Protein AF-A0A7V1DTX1-F1 (afdb_monomer_lite)

Radius of gyration: 26.92 Å; chains: 1; bounding box: 60×73×80 Å

Foldseek 3Di:
DPPVPPVVVVVPPPPPPPPPPDAEEAEPPPNPPAPQVCQVPGDAAHEYEYEFDEHAAQHERPHQYEYEYPVFAVRAEQEHVDLCEESYEYEAANYEYGGHEFERVAHPPYESHEYAARHANYEYERYEQEHHLEHYEYAYEQYEAANYEQEQRAAEPYEYAQYYNYHHYNYHAYNYPYHYYYPPPHLQQLLLVLCVVVVDPPSVVLSVLVVCLLVVWFDPVVSNVSRVCRVVLSVLCVVPNVLSVLVVVLSVVCSLCSCVLVVHPSRDKDFLAPVNLCSLLVSLVVSLVSLVVCCVVCPVVNSVVVNVVSVVVNVLSVVRHGHIPNRSSCPDPGTDPDDPPPPPPPPPPVPDD

Sequence (353 aa):
MKVKAVLILFCLGTCLAISASAQQVIYVPDDYLTIQEAVNLAGSGDTIMVREGIYFENVKVNKNLVIKSEKGAESTIVEAADADDYVFEIKVGYVEINGFTIKGALGDKKSGIYLRSAANDCQIINNICLDNYCGIGLASNYNQIEGNICQSNSKSGIVLASSFGNKIVNNICLGSEYGIGISEKQGTCAIEQVIHQSKIANSQETLSLIRKFRDGNLKREYVELYYEYSPDLKRILIKEPDLAIEVFKLMTKYLPAIRYLLNRENGTEIEMTQNEIEEIISFTEKLKGKINEEKLTIGVKRSQEISSLLKEFKEEISLSEGKKFSQMFRSSPYFALTKTKSWRIQNNQARHN

Structure (mmCIF, N/CA/C/O backbone):
data_AF-A0A7V1DTX1-F1
#
_entry.id   AF-A0A7V1DTX1-F1
#
loop_
_atom_site.group_PDB
_atom_site.id
_atom_site.type_symbol
_atom_site.label_atom_id
_atom_site.label_alt_id
_atom_site.label_comp_id
_atom_site.label_asym_id
_atom_site.label_entity_id
_atom_site.label_seq_id
_atom_site.pdbx_PDB_ins_code
_atom_site.Cartn_x
_atom_site.Cartn_y
_atom_site.Cartn_z
_atom_site.occupancy
_atom_site.B_iso_or_equiv
_atom_site.auth_seq_id
_atom_site.auth_comp_id
_atom_site.auth_asym_id
_atom_site.auth_atom_id
_atom_site.pdbx_PDB_model_num
ATOM 1 N N . MET A 1 1 ? 15.221 52.003 -45.542 1.00 45.09 1 MET A N 1
ATOM 2 C CA . MET A 1 1 ? 15.819 50.654 -45.724 1.00 45.09 1 MET A CA 1
ATOM 3 C C . MET A 1 1 ? 16.486 50.086 -44.452 1.00 45.09 1 MET A C 1
ATOM 5 O O . MET A 1 1 ? 17.398 49.281 -44.558 1.00 45.09 1 MET A O 1
ATOM 9 N N . LYS A 1 2 ? 16.014 50.418 -43.237 1.00 46.59 2 LYS A N 1
ATOM 10 C CA . LYS A 1 2 ? 16.557 49.880 -41.967 1.00 46.59 2 LYS A CA 1
ATOM 11 C C . LYS A 1 2 ? 15.460 49.353 -41.027 1.00 46.59 2 LYS A C 1
ATOM 13 O O . LYS A 1 2 ? 15.451 49.663 -39.849 1.00 46.59 2 LYS A O 1
ATOM 18 N N . VAL A 1 3 ? 14.510 48.584 -41.567 1.00 43.31 3 VAL A N 1
ATOM 19 C CA . VAL A 1 3 ? 13.481 47.878 -40.762 1.00 43.31 3 VAL A CA 1
ATOM 20 C C . VAL A 1 3 ? 13.285 46.415 -41.210 1.00 43.31 3 VAL A C 1
ATOM 22 O O . VAL A 1 3 ? 12.621 45.640 -40.540 1.00 43.31 3 VAL A O 1
ATOM 25 N N . LYS A 1 4 ? 13.936 45.963 -42.295 1.00 41.75 4 LYS A N 1
ATOM 26 C CA . LYS A 1 4 ? 13.786 44.583 -42.805 1.00 41.75 4 LYS A CA 1
ATOM 27 C C . LYS A 1 4 ? 14.800 43.563 -42.254 1.00 41.75 4 LYS A C 1
ATOM 29 O O . LYS A 1 4 ? 14.683 42.390 -42.574 1.00 41.75 4 LYS A O 1
ATOM 34 N N . ALA A 1 5 ? 15.753 43.977 -41.413 1.00 44.50 5 ALA A N 1
ATOM 35 C CA . ALA A 1 5 ? 16.800 43.091 -40.879 1.00 44.50 5 ALA A CA 1
ATOM 36 C C . ALA A 1 5 ? 16.590 42.649 -39.414 1.00 44.50 5 ALA A C 1
ATOM 38 O O . ALA A 1 5 ? 17.295 41.766 -38.946 1.00 44.50 5 ALA A O 1
ATOM 39 N N . VAL A 1 6 ? 15.613 43.215 -38.692 1.00 44.59 6 VAL A N 1
ATOM 40 C CA . VAL A 1 6 ? 15.365 42.875 -37.270 1.00 44.59 6 VAL A CA 1
ATOM 41 C C . VAL A 1 6 ? 14.253 41.826 -37.100 1.00 44.59 6 VAL A C 1
ATOM 43 O O . VAL A 1 6 ? 14.172 41.168 -36.072 1.00 44.59 6 VAL A O 1
ATOM 46 N N . LEU A 1 7 ? 13.456 41.567 -38.142 1.00 38.28 7 LEU A N 1
ATOM 47 C CA . LEU A 1 7 ? 12.392 40.552 -38.121 1.00 38.28 7 LEU A CA 1
ATOM 48 C C . LEU A 1 7 ? 12.856 39.135 -38.501 1.00 38.28 7 LEU A C 1
ATOM 50 O O . LEU A 1 7 ? 12.132 38.178 -38.257 1.00 38.28 7 LEU A O 1
ATOM 54 N N . ILE A 1 8 ? 14.074 38.974 -39.028 1.00 41.09 8 ILE A N 1
ATOM 55 C CA . ILE A 1 8 ? 14.644 37.651 -39.353 1.00 41.09 8 ILE A CA 1
ATOM 56 C C . ILE A 1 8 ? 15.399 37.049 -38.154 1.00 41.09 8 ILE A C 1
ATOM 58 O O . ILE A 1 8 ? 15.576 35.836 -38.083 1.00 41.09 8 ILE A O 1
ATOM 62 N N . LEU A 1 9 ? 15.741 37.856 -37.140 1.00 38.59 9 LEU A N 1
ATOM 63 C CA . LEU A 1 9 ? 16.352 37.361 -35.900 1.00 38.59 9 LEU A CA 1
ATOM 64 C C . LEU A 1 9 ? 15.337 36.910 -34.832 1.00 38.59 9 LEU A C 1
ATOM 66 O O . LEU A 1 9 ? 15.741 36.336 -33.828 1.00 38.59 9 LEU A O 1
ATOM 70 N N . PHE A 1 10 ? 14.031 37.111 -35.051 1.00 38.47 10 PHE A N 1
ATOM 71 C CA . PHE A 1 10 ? 12.975 36.644 -34.137 1.00 38.47 10 PHE A CA 1
ATOM 72 C C . PHE A 1 10 ? 12.352 35.295 -34.549 1.00 38.47 10 PHE A C 1
ATOM 74 O O . PHE A 1 10 ? 11.488 34.778 -33.851 1.00 38.47 10 PHE A O 1
ATOM 81 N N . CYS A 1 11 ? 12.802 34.699 -35.661 1.00 39.72 11 CYS A N 1
ATOM 82 C CA . CYS A 1 11 ? 12.322 33.399 -36.158 1.00 39.72 11 CYS A CA 1
ATOM 83 C C . CYS A 1 11 ? 13.345 32.254 -36.022 1.00 39.72 11 CYS A C 1
ATOM 85 O O . CYS A 1 11 ? 13.051 31.131 -36.416 1.00 39.72 11 CYS A O 1
ATOM 87 N N . LEU A 1 12 ? 14.524 32.505 -35.441 1.00 39.75 12 LEU A N 1
ATOM 88 C CA . LEU A 1 12 ? 15.564 31.486 -35.203 1.00 39.75 12 LEU A CA 1
ATOM 89 C C . LEU A 1 12 ? 15.752 31.139 -33.712 1.00 39.75 12 LEU A C 1
ATOM 91 O O . LEU A 1 12 ? 16.664 30.398 -33.366 1.00 39.75 12 LEU A O 1
ATOM 95 N N . GLY A 1 13 ? 14.887 31.655 -32.829 1.00 45.44 13 GLY A N 1
ATOM 96 C CA . GLY A 1 13 ? 15.032 31.546 -31.370 1.00 45.44 13 GLY A CA 1
ATOM 97 C C . GLY A 1 13 ? 14.005 30.681 -30.630 1.00 45.44 13 GLY A C 1
ATOM 98 O O . GLY A 1 13 ? 14.060 30.634 -29.407 1.00 45.44 13 GLY A O 1
ATOM 99 N N . THR A 1 14 ? 13.064 30.011 -31.307 1.00 46.03 14 THR A N 1
ATOM 100 C CA . THR A 1 14 ? 11.996 29.238 -30.625 1.00 46.03 14 THR A CA 1
ATOM 101 C C . THR A 1 14 ? 11.695 27.866 -31.225 1.00 46.03 14 THR A C 1
ATOM 103 O O . THR A 1 14 ? 10.668 27.275 -30.912 1.00 46.03 14 THR A O 1
ATOM 106 N N . CYS A 1 15 ? 12.605 27.287 -32.009 1.00 39.19 15 CYS A N 1
ATOM 107 C CA . CYS A 1 15 ? 12.518 25.867 -32.367 1.00 39.19 15 CYS A CA 1
ATOM 108 C C . CYS A 1 15 ? 13.446 25.012 -31.491 1.00 39.19 15 CYS A C 1
ATOM 110 O O . CYS A 1 15 ? 14.166 24.147 -31.973 1.00 39.19 15 CYS A O 1
ATOM 112 N N . LEU A 1 16 ? 13.404 25.226 -30.172 1.00 39.66 16 LEU A N 1
ATOM 113 C CA . LEU A 1 16 ? 13.490 24.083 -29.270 1.00 39.66 16 LEU A CA 1
ATOM 114 C C . LEU A 1 16 ? 12.104 23.456 -29.313 1.00 39.66 16 LEU A C 1
ATOM 116 O O . LEU A 1 16 ? 11.240 23.754 -28.490 1.00 39.66 16 LEU A O 1
ATOM 120 N N . ALA A 1 17 ? 11.881 22.620 -30.327 1.00 38.81 17 ALA A N 1
ATOM 121 C CA . ALA A 1 17 ? 10.932 21.546 -30.157 1.00 38.81 17 ALA A CA 1
ATOM 122 C C . ALA A 1 17 ? 11.427 20.789 -28.922 1.00 38.81 17 ALA A C 1
ATOM 124 O O . ALA A 1 17 ? 12.382 20.017 -28.983 1.00 38.81 17 ALA A O 1
ATOM 125 N N . ILE A 1 18 ? 10.812 21.061 -27.771 1.00 40.62 18 ILE A N 1
ATOM 126 C CA . ILE A 1 18 ? 10.650 20.023 -26.773 1.00 40.62 18 ILE A CA 1
ATOM 127 C C . ILE A 1 18 ? 9.802 19.007 -27.519 1.00 40.62 18 ILE A C 1
ATOM 129 O O . ILE A 1 18 ? 8.577 19.108 -27.564 1.00 40.62 18 ILE A O 1
ATOM 133 N N . SER A 1 19 ? 10.471 18.106 -28.231 1.00 43.91 19 SER A N 1
ATOM 134 C CA . SER A 1 19 ? 9.867 16.873 -28.672 1.00 43.91 19 SER A CA 1
ATOM 135 C C . SER A 1 19 ? 9.385 16.247 -27.376 1.00 43.91 19 SER A C 1
ATOM 137 O O . SER A 1 19 ? 10.184 15.719 -26.605 1.00 43.91 19 SER A O 1
ATOM 139 N N . ALA A 1 20 ? 8.093 16.384 -27.074 1.00 47.19 20 ALA A N 1
ATOM 140 C CA . ALA A 1 20 ? 7.440 15.393 -26.252 1.00 47.19 20 ALA A CA 1
ATOM 141 C C . ALA A 1 20 ? 7.767 14.083 -26.966 1.00 47.19 20 ALA A C 1
ATOM 143 O O . ALA A 1 20 ? 7.320 13.880 -28.097 1.00 47.19 20 ALA A O 1
ATOM 144 N N . SER A 1 21 ? 8.696 13.306 -26.401 1.00 56.12 21 SER A N 1
ATOM 145 C CA . SER A 1 21 ? 9.048 12.006 -26.953 1.00 56.12 21 SER A CA 1
ATOM 146 C C . SER A 1 21 ? 7.731 11.269 -27.104 1.00 56.12 21 SER A C 1
ATOM 148 O O . SER A 1 21 ? 7.003 11.120 -26.120 1.00 56.12 21 SER A O 1
ATOM 150 N N . ALA A 1 22 ? 7.364 10.928 -28.338 1.00 65.25 22 ALA A N 1
ATOM 151 C CA . ALA A 1 22 ? 6.181 10.121 -28.558 1.00 65.25 22 ALA A CA 1
ATOM 152 C C . ALA A 1 22 ? 6.383 8.840 -27.751 1.00 65.25 22 ALA A C 1
ATOM 154 O O . ALA A 1 22 ? 7.433 8.214 -27.876 1.00 65.25 22 ALA A O 1
ATOM 155 N N . GLN A 1 23 ? 5.416 8.515 -26.898 1.00 78.31 23 GLN A N 1
ATOM 156 C CA . GLN A 1 23 ? 5.449 7.318 -26.071 1.00 78.31 23 GLN A CA 1
ATOM 157 C C . GLN A 1 23 ? 5.656 6.108 -26.985 1.00 78.31 23 GLN A C 1
ATOM 159 O O . GLN A 1 23 ? 4.810 5.824 -27.838 1.00 78.31 23 GLN A O 1
ATOM 164 N N . GLN A 1 24 ? 6.804 5.451 -26.864 1.00 91.62 24 GLN A N 1
ATOM 165 C CA . GLN A 1 24 ? 7.148 4.317 -27.709 1.00 91.62 24 GLN A CA 1
ATOM 166 C C . GLN A 1 24 ? 6.618 3.026 -27.094 1.00 91.62 24 GLN A C 1
ATOM 168 O O . GLN A 1 24 ? 6.460 2.909 -25.877 1.00 91.62 24 GLN A O 1
ATOM 173 N N . VAL A 1 25 ? 6.329 2.056 -27.959 1.00 96.69 25 VAL A N 1
ATOM 174 C CA . VAL A 1 25 ? 6.066 0.678 -27.549 1.00 96.69 25 VAL A CA 1
ATOM 175 C C . VAL A 1 25 ? 7.290 -0.138 -27.926 1.00 96.69 25 VAL A C 1
ATOM 177 O O . VAL A 1 25 ? 7.630 -0.208 -29.103 1.00 96.69 25 VAL A O 1
ATOM 180 N N . ILE A 1 26 ? 7.936 -0.719 -26.922 1.00 97.50 26 ILE A N 1
ATOM 181 C CA . ILE A 1 26 ? 9.087 -1.608 -27.054 1.00 97.50 26 ILE A CA 1
ATOM 182 C C . ILE A 1 26 ? 8.590 -3.032 -26.838 1.00 97.50 26 ILE A C 1
ATOM 184 O O . ILE A 1 26 ? 7.968 -3.313 -25.812 1.00 97.50 26 ILE A O 1
ATOM 188 N N . TYR A 1 27 ? 8.857 -3.923 -27.781 1.00 98.06 27 TYR A N 1
ATOM 189 C CA . TYR A 1 27 ? 8.444 -5.317 -27.721 1.00 98.06 27 TYR A CA 1
ATOM 190 C C . TYR A 1 27 ? 9.576 -6.198 -27.203 1.00 98.06 27 TYR A C 1
ATOM 192 O O . TYR A 1 27 ? 10.697 -6.164 -27.702 1.00 98.06 27 TYR A O 1
ATOM 200 N N . VAL A 1 28 ? 9.270 -7.033 -26.216 1.00 97.75 28 VAL A N 1
ATOM 201 C CA . VAL A 1 28 ? 10.177 -8.066 -25.708 1.00 97.75 28 VAL A CA 1
ATOM 202 C C . VAL A 1 28 ? 9.591 -9.432 -26.091 1.00 97.75 28 VAL A C 1
ATOM 204 O O . VAL A 1 28 ? 8.436 -9.690 -25.749 1.00 97.75 28 VAL A O 1
ATOM 207 N N . PRO A 1 29 ? 10.332 -10.316 -26.791 1.00 97.44 29 PRO A N 1
ATOM 208 C CA . PRO A 1 29 ? 11.768 -10.239 -27.054 1.00 97.44 29 PRO A CA 1
ATOM 209 C C . PRO A 1 29 ? 12.177 -9.594 -28.402 1.00 97.44 29 PRO A C 1
ATOM 211 O O . PRO A 1 29 ? 13.343 -9.687 -28.776 1.00 97.44 29 PRO A O 1
ATOM 214 N N . ASP A 1 30 ? 11.240 -9.009 -29.163 1.00 97.00 30 ASP A N 1
ATOM 215 C CA . ASP A 1 30 ? 11.478 -8.597 -30.563 1.00 97.00 30 ASP A CA 1
ATOM 216 C C . ASP A 1 30 ? 12.546 -7.495 -30.705 1.00 97.00 30 ASP A C 1
ATOM 218 O O . ASP A 1 30 ? 13.455 -7.616 -31.527 1.00 97.00 30 ASP A O 1
ATOM 222 N N . ASP A 1 31 ? 12.437 -6.428 -29.908 1.00 95.75 31 ASP A N 1
ATOM 223 C CA . ASP A 1 31 ? 13.368 -5.295 -29.919 1.00 95.75 31 ASP A CA 1
ATOM 224 C C . ASP A 1 31 ? 14.559 -5.540 -28.983 1.00 95.75 31 ASP A C 1
ATOM 226 O O . ASP A 1 31 ? 15.691 -5.162 -29.290 1.00 95.75 31 ASP A O 1
ATOM 230 N N . TYR A 1 32 ? 14.305 -6.195 -27.845 1.00 95.38 32 TYR A N 1
ATOM 231 C CA . TYR A 1 32 ? 15.312 -6.575 -26.853 1.00 95.38 32 TYR A CA 1
ATOM 232 C C . TYR A 1 32 ? 14.996 -7.940 -26.278 1.00 95.38 32 TYR A C 1
ATOM 234 O O . TYR A 1 32 ? 13.843 -8.220 -25.973 1.00 95.38 32 TYR A O 1
ATOM 242 N N . LEU A 1 33 ? 16.026 -8.754 -26.053 1.00 95.31 33 LEU A N 1
ATOM 243 C CA . LEU A 1 33 ? 15.859 -10.131 -25.589 1.00 95.31 33 LEU A CA 1
ATOM 244 C C . LEU A 1 33 ? 15.319 -10.211 -24.159 1.00 95.31 33 LEU A C 1
ATOM 246 O O . LEU A 1 33 ? 14.657 -11.188 -23.811 1.00 95.31 33 LEU A O 1
ATOM 250 N N . THR A 1 34 ? 15.609 -9.198 -23.341 1.00 98.31 34 THR A N 1
ATOM 251 C CA . THR A 1 34 ? 15.267 -9.164 -21.918 1.00 98.31 34 THR A CA 1
ATOM 252 C C . THR A 1 34 ? 14.419 -7.947 -21.560 1.00 98.31 34 THR A C 1
ATOM 254 O O . THR A 1 34 ? 14.501 -6.882 -22.183 1.00 98.31 34 THR A O 1
ATOM 257 N N . ILE A 1 35 ? 13.617 -8.083 -20.505 1.00 98.75 35 ILE A N 1
ATOM 258 C CA . ILE A 1 35 ? 12.811 -6.990 -19.960 1.00 98.75 35 ILE A CA 1
ATOM 259 C C . ILE A 1 35 ? 13.734 -5.898 -19.405 1.00 98.75 35 ILE A C 1
ATOM 261 O O . ILE A 1 35 ? 13.473 -4.708 -19.594 1.00 98.75 35 ILE A O 1
ATOM 265 N N . GLN A 1 36 ? 14.840 -6.268 -18.752 1.00 98.75 36 GLN A N 1
ATOM 266 C CA . GLN A 1 36 ? 15.777 -5.294 -18.193 1.00 98.75 36 GLN A CA 1
ATOM 267 C C . GLN A 1 36 ? 16.467 -4.439 -19.268 1.00 98.75 36 GLN A C 1
ATOM 269 O O . GLN A 1 36 ? 16.655 -3.239 -19.050 1.00 98.75 36 GLN A O 1
ATOM 274 N N . GLU A 1 37 ? 16.834 -5.003 -20.423 1.00 98.12 37 GLU A N 1
ATOM 275 C CA . GLU A 1 37 ? 17.379 -4.224 -21.547 1.00 98.12 37 GLU A CA 1
ATOM 276 C C . GLU A 1 37 ? 16.357 -3.216 -22.076 1.00 98.12 37 GLU A C 1
ATOM 278 O O . GLU A 1 37 ? 16.691 -2.039 -22.247 1.00 98.12 37 GLU A O 1
ATOM 283 N N . ALA A 1 38 ? 15.099 -3.640 -22.230 1.00 98.25 38 ALA A N 1
ATOM 284 C CA . ALA A 1 38 ? 14.011 -2.745 -22.606 1.00 98.25 38 ALA A CA 1
ATOM 285 C C . ALA A 1 38 ? 13.836 -1.605 -21.586 1.00 98.25 38 ALA A C 1
ATOM 287 O O . ALA A 1 38 ? 13.759 -0.442 -21.977 1.00 98.25 38 ALA A O 1
ATOM 288 N N . VAL A 1 39 ? 13.876 -1.886 -20.276 1.00 98.44 39 VAL A N 1
ATOM 289 C CA . VAL A 1 39 ? 13.833 -0.854 -19.216 1.00 98.44 39 VAL A CA 1
ATOM 290 C C . VAL A 1 39 ? 15.021 0.111 -19.308 1.00 98.44 39 VAL A C 1
ATOM 292 O O . VAL A 1 39 ? 14.869 1.329 -19.138 1.00 98.44 39 VAL A O 1
ATOM 295 N N . ASN A 1 40 ? 16.218 -0.406 -19.592 1.00 97.50 40 ASN A N 1
ATOM 296 C CA . ASN A 1 40 ? 17.429 0.405 -19.698 1.00 97.50 40 ASN A CA 1
ATOM 297 C C . ASN A 1 40 ? 17.349 1.412 -20.850 1.00 97.50 40 ASN A C 1
ATOM 299 O O . ASN A 1 40 ? 17.818 2.542 -20.688 1.00 97.50 40 ASN A O 1
ATOM 303 N N . LEU A 1 41 ? 16.709 1.044 -21.962 1.00 95.75 41 LEU A N 1
ATOM 304 C CA . LEU A 1 41 ? 16.632 1.872 -23.169 1.00 95.75 41 LEU A CA 1
ATOM 305 C C . LEU A 1 41 ? 15.368 2.726 -23.262 1.00 95.75 41 LEU A C 1
ATOM 307 O O . LEU A 1 41 ? 15.439 3.829 -23.798 1.00 95.75 41 LEU A O 1
ATOM 311 N N . ALA A 1 42 ? 14.260 2.282 -22.670 1.00 96.44 42 ALA A N 1
ATOM 312 C CA . ALA A 1 42 ? 13.000 3.014 -22.658 1.00 96.44 42 ALA A CA 1
ATOM 313 C C . ALA A 1 42 ? 13.147 4.445 -22.110 1.00 96.44 42 ALA A C 1
ATOM 315 O O . ALA A 1 42 ? 13.845 4.691 -21.116 1.00 96.44 42 ALA A O 1
ATOM 316 N N . GLY A 1 43 ? 12.463 5.393 -22.741 1.00 94.94 43 GLY A N 1
ATOM 317 C CA . GLY A 1 43 ? 12.227 6.730 -22.221 1.00 94.94 43 GLY A CA 1
ATOM 318 C C . GLY A 1 43 ? 11.150 6.734 -21.135 1.00 94.94 43 GLY A C 1
ATOM 319 O O . GLY A 1 43 ? 10.353 5.810 -20.999 1.00 94.94 43 GLY A O 1
ATOM 320 N N . SER A 1 44 ? 11.118 7.794 -20.326 1.00 94.44 44 SER A N 1
ATOM 321 C CA . SER A 1 44 ? 10.064 7.956 -19.319 1.00 94.44 44 SER A CA 1
ATOM 322 C C . SER A 1 44 ? 8.700 8.103 -19.998 1.00 94.44 44 SER A C 1
ATOM 324 O O . SER A 1 44 ? 8.522 8.975 -20.843 1.00 94.44 44 SER A O 1
ATOM 326 N N . GLY A 1 45 ? 7.735 7.302 -19.563 1.00 93.44 45 GLY A N 1
ATOM 327 C CA . GLY A 1 45 ? 6.395 7.192 -20.118 1.00 93.44 45 GLY A CA 1
ATOM 328 C C . GLY A 1 45 ? 6.232 6.018 -21.079 1.00 93.44 45 GLY A C 1
ATOM 329 O O . GLY A 1 45 ? 5.101 5.605 -21.283 1.00 93.44 45 GLY A O 1
ATOM 330 N N . ASP A 1 46 ? 7.299 5.447 -21.642 1.00 97.50 46 ASP A N 1
ATOM 331 C CA . ASP A 1 46 ? 7.188 4.396 -22.663 1.00 97.50 46 ASP A CA 1
ATOM 332 C C . ASP A 1 46 ? 6.490 3.122 -22.161 1.00 97.50 46 ASP A C 1
ATOM 334 O O . ASP A 1 46 ? 6.403 2.837 -20.961 1.00 97.50 46 ASP A O 1
ATOM 338 N N . THR A 1 47 ? 5.975 2.346 -23.115 1.00 98.38 47 THR A N 1
ATOM 339 C CA . THR A 1 47 ? 5.373 1.036 -22.865 1.00 98.38 47 THR A CA 1
ATOM 340 C C . THR A 1 47 ? 6.338 -0.073 -23.259 1.00 98.38 47 THR A C 1
ATOM 342 O O . THR A 1 47 ? 6.788 -0.131 -24.398 1.00 98.38 47 THR A O 1
ATOM 345 N N . ILE A 1 48 ? 6.592 -1.003 -22.348 1.00 98.75 48 ILE A N 1
ATOM 346 C CA . ILE A 1 48 ? 7.255 -2.274 -22.628 1.00 98.75 48 ILE A CA 1
ATOM 347 C C . ILE A 1 48 ? 6.164 -3.342 -22.733 1.00 98.75 48 ILE A C 1
ATOM 349 O O . ILE A 1 48 ? 5.506 -3.680 -21.746 1.00 98.75 48 ILE A O 1
ATOM 353 N N . MET A 1 49 ? 5.953 -3.839 -23.949 1.00 98.56 49 MET A N 1
ATOM 354 C CA . MET A 1 49 ? 5.032 -4.924 -24.261 1.00 98.56 49 MET A CA 1
ATOM 355 C C . MET A 1 49 ? 5.796 -6.248 -24.262 1.00 98.56 49 MET A C 1
ATOM 357 O O . MET A 1 49 ? 6.646 -6.480 -25.120 1.00 98.56 49 MET A O 1
ATOM 361 N N . VAL A 1 50 ? 5.491 -7.127 -23.314 1.00 98.69 50 VAL A N 1
ATOM 362 C CA . VAL A 1 50 ? 6.183 -8.411 -23.164 1.00 98.69 50 VAL A CA 1
ATOM 363 C C . VAL A 1 50 ? 5.318 -9.526 -23.736 1.00 98.69 50 VAL A C 1
ATOM 365 O O . VAL A 1 50 ? 4.178 -9.718 -23.310 1.00 98.69 50 VAL A O 1
ATOM 368 N N . ARG A 1 51 ? 5.843 -10.263 -24.713 1.00 98.50 51 ARG A N 1
ATOM 369 C CA . ARG A 1 51 ? 5.145 -11.397 -25.321 1.00 98.50 51 ARG A CA 1
ATOM 370 C C . ARG A 1 51 ? 5.097 -12.601 -24.379 1.00 98.50 51 ARG A C 1
ATOM 372 O O . ARG A 1 51 ? 5.602 -12.592 -23.257 1.00 98.50 51 ARG A O 1
ATOM 379 N N . GLU A 1 52 ? 4.399 -13.635 -24.821 1.00 98.31 52 GLU A N 1
ATOM 380 C CA . GLU A 1 52 ? 4.360 -14.917 -24.123 1.00 98.31 52 GLU A CA 1
ATOM 381 C C . GLU A 1 52 ? 5.758 -15.543 -24.030 1.00 98.31 52 GLU A C 1
ATOM 383 O O . GLU A 1 52 ? 6.543 -15.482 -24.976 1.00 98.31 52 GLU A O 1
ATOM 388 N N . GLY A 1 53 ? 6.075 -16.142 -22.886 1.00 98.00 53 GLY A N 1
ATOM 389 C CA . GLY A 1 53 ? 7.402 -16.689 -22.632 1.00 98.00 53 GLY A CA 1
ATOM 390 C C . GLY A 1 53 ? 7.743 -16.798 -21.152 1.00 98.00 53 GLY A C 1
ATOM 391 O O . GLY A 1 53 ? 6.980 -16.372 -20.282 1.00 98.00 53 GLY A O 1
ATOM 392 N N . ILE A 1 54 ? 8.910 -17.386 -20.885 1.00 98.31 54 ILE A N 1
ATOM 393 C CA . ILE A 1 54 ? 9.513 -17.467 -19.554 1.00 98.31 54 ILE A CA 1
ATOM 394 C C . ILE A 1 54 ? 10.779 -16.615 -19.564 1.00 98.31 54 ILE A C 1
ATOM 396 O O . ILE A 1 54 ? 11.694 -16.872 -20.346 1.00 98.31 54 ILE A O 1
ATOM 400 N N . TYR A 1 55 ? 10.823 -15.626 -18.681 1.00 98.62 55 TYR A N 1
ATOM 401 C CA . TYR A 1 55 ? 11.913 -14.669 -18.542 1.00 98.62 55 TYR A CA 1
ATOM 402 C C . TYR A 1 55 ? 12.573 -14.873 -17.181 1.00 98.62 55 TYR A C 1
ATOM 404 O O . TYR A 1 55 ? 11.932 -14.681 -16.150 1.00 98.62 55 TYR A O 1
ATOM 412 N N . PHE A 1 56 ? 13.841 -15.285 -17.174 1.00 98.50 56 PHE A N 1
ATOM 413 C CA . PHE A 1 56 ? 14.623 -15.473 -15.950 1.00 98.50 56 PHE A CA 1
ATOM 414 C C . PHE A 1 56 ? 15.389 -14.188 -15.633 1.00 98.50 56 PHE A C 1
ATOM 416 O O . PHE A 1 56 ? 16.487 -13.978 -16.148 1.00 98.50 56 PHE A O 1
ATOM 423 N N . GLU A 1 57 ? 14.795 -13.301 -14.834 1.00 98.56 57 GLU A N 1
ATOM 424 C CA . GLU A 1 57 ? 15.301 -11.944 -14.606 1.00 98.56 57 GLU A CA 1
ATOM 425 C C . GLU A 1 57 ? 14.957 -11.409 -13.205 1.00 98.56 57 GLU A C 1
ATOM 427 O O . GLU A 1 57 ? 13.982 -11.811 -12.573 1.00 98.56 57 GLU A O 1
ATOM 432 N N . ASN A 1 58 ? 15.735 -10.426 -12.743 1.00 98.75 58 ASN A N 1
ATOM 433 C CA . ASN A 1 58 ? 15.393 -9.558 -11.613 1.00 98.75 58 ASN A CA 1
ATOM 434 C C . ASN A 1 58 ? 15.374 -8.105 -12.110 1.00 98.75 58 ASN A C 1
ATOM 436 O O . ASN A 1 58 ? 16.404 -7.432 -12.178 1.00 98.75 58 ASN A O 1
ATOM 440 N N . VAL A 1 59 ? 14.193 -7.624 -12.487 1.00 98.81 59 VAL A N 1
ATOM 441 C CA . VAL A 1 59 ? 13.982 -6.367 -13.205 1.00 98.81 59 VAL A CA 1
ATOM 442 C C . VAL A 1 59 ? 13.948 -5.177 -12.243 1.00 98.81 59 VAL A C 1
ATOM 444 O O . VAL A 1 59 ? 13.145 -5.097 -11.312 1.00 98.81 59 VAL A O 1
ATOM 447 N N . LYS A 1 60 ? 14.814 -4.197 -12.490 1.00 98.81 60 LYS A N 1
ATOM 448 C CA . LYS A 1 60 ? 14.951 -2.942 -11.749 1.00 98.81 60 LYS A CA 1
ATOM 449 C C . LYS A 1 60 ? 14.308 -1.808 -12.537 1.00 98.81 60 LYS A C 1
ATOM 451 O O . LYS A 1 60 ? 14.906 -1.279 -13.471 1.00 98.81 60 LYS A O 1
ATOM 456 N N . VAL A 1 61 ? 13.119 -1.382 -12.118 1.00 98.69 61 VAL A N 1
ATOM 457 C CA . VAL A 1 61 ? 12.358 -0.323 -12.792 1.00 98.69 61 VAL A CA 1
ATOM 458 C C . VAL A 1 61 ? 12.675 1.025 -12.152 1.00 98.69 61 VAL A C 1
ATOM 460 O O . VAL A 1 61 ? 12.274 1.312 -11.024 1.00 98.69 61 VAL A O 1
ATOM 463 N N . ASN A 1 62 ? 13.438 1.853 -12.861 1.00 98.00 62 ASN A N 1
ATOM 464 C CA . ASN A 1 62 ? 13.933 3.150 -12.386 1.00 98.00 62 ASN A CA 1
ATOM 465 C C . ASN A 1 62 ? 13.421 4.348 -13.206 1.00 98.00 62 ASN A C 1
ATOM 467 O O . ASN A 1 62 ? 13.897 5.465 -13.008 1.00 98.00 62 ASN A O 1
ATOM 471 N N . LYS A 1 63 ? 12.451 4.124 -14.097 1.00 96.06 63 LYS A N 1
ATOM 472 C CA . LYS A 1 63 ? 11.774 5.140 -14.912 1.00 96.06 63 LYS A CA 1
ATOM 473 C C . LYS A 1 63 ? 10.261 4.923 -14.822 1.00 96.06 63 LYS A C 1
ATOM 475 O O . LYS A 1 63 ? 9.832 3.795 -14.595 1.00 96.06 63 LYS A O 1
ATOM 480 N N . ASN A 1 64 ? 9.475 5.986 -14.989 1.00 96.94 64 ASN A N 1
ATOM 481 C CA . ASN A 1 64 ? 8.028 5.867 -15.187 1.00 96.94 64 ASN A CA 1
ATOM 482 C C . ASN A 1 64 ? 7.817 5.094 -16.494 1.00 96.94 64 ASN A C 1
ATOM 484 O O . ASN A 1 64 ? 8.287 5.549 -17.533 1.00 96.94 64 ASN A O 1
ATOM 488 N N . LEU A 1 65 ? 7.205 3.916 -16.416 1.00 98.25 65 LEU A N 1
ATOM 489 C CA . LEU A 1 65 ? 7.024 2.989 -17.530 1.00 98.25 65 LEU A CA 1
ATOM 490 C C . LEU A 1 65 ? 5.719 2.219 -17.345 1.00 98.25 65 LEU A C 1
ATOM 492 O O . LEU A 1 65 ? 5.329 1.908 -16.217 1.00 98.25 65 LEU A O 1
ATOM 496 N N . VAL A 1 66 ? 5.102 1.838 -18.460 1.00 98.56 66 VAL A N 1
ATOM 497 C CA . VAL A 1 66 ? 4.040 0.827 -18.486 1.00 98.56 66 VAL A CA 1
ATOM 498 C C . VAL A 1 66 ? 4.662 -0.485 -18.935 1.00 98.56 66 VAL A C 1
ATOM 500 O O . VAL A 1 66 ? 5.066 -0.608 -20.084 1.00 98.56 66 VAL A O 1
ATOM 503 N N . ILE A 1 67 ? 4.749 -1.472 -18.053 1.00 98.75 67 ILE A N 1
ATOM 504 C CA . ILE A 1 67 ? 5.280 -2.798 -18.372 1.00 98.75 67 ILE A CA 1
ATOM 505 C C . ILE A 1 67 ? 4.119 -3.777 -18.287 1.00 98.75 67 ILE A C 1
ATOM 507 O O . ILE A 1 67 ? 3.539 -3.968 -17.217 1.00 98.75 67 ILE A O 1
ATOM 511 N N . LYS A 1 68 ? 3.749 -4.385 -19.414 1.00 98.44 68 LYS A N 1
ATOM 512 C CA . LYS A 1 68 ? 2.593 -5.283 -19.462 1.00 98.44 68 LYS A CA 1
ATOM 513 C C . LYS A 1 68 ? 2.815 -6.485 -20.359 1.00 98.44 68 LYS A C 1
ATOM 515 O O . LYS A 1 68 ? 3.479 -6.383 -21.389 1.00 98.44 68 LYS A O 1
ATOM 520 N N . SER A 1 69 ? 2.224 -7.608 -19.974 1.00 98.50 69 SER A N 1
ATOM 521 C CA . SER A 1 69 ? 2.112 -8.761 -20.858 1.00 98.50 69 SER A CA 1
ATOM 522 C C . SER A 1 69 ? 1.139 -8.469 -21.998 1.00 98.50 69 SER A C 1
ATOM 524 O O . SER A 1 69 ? 0.090 -7.852 -21.805 1.00 98.50 69 SER A O 1
ATOM 526 N N . GLU A 1 70 ? 1.467 -8.967 -23.184 1.00 97.75 70 GLU A N 1
ATOM 527 C CA . GLU A 1 70 ? 0.598 -8.914 -24.353 1.00 97.75 70 GLU A CA 1
ATOM 528 C C . GLU A 1 70 ? -0.596 -9.875 -24.245 1.00 97.75 70 GLU A C 1
ATOM 530 O O . GLU A 1 70 ? -1.688 -9.554 -24.715 1.00 97.75 70 GLU A O 1
ATOM 535 N N . LYS A 1 71 ? -0.406 -11.045 -23.620 1.00 96.94 71 LYS A N 1
ATOM 536 C CA . LYS A 1 71 ? -1.421 -12.114 -23.533 1.00 96.94 71 LYS A CA 1
ATOM 537 C C . LYS A 1 71 ? -1.886 -12.433 -22.109 1.00 96.94 71 LYS A C 1
ATOM 539 O O . LYS A 1 71 ? -2.746 -13.290 -21.924 1.00 96.94 71 LYS A O 1
ATOM 544 N N . GLY A 1 72 ? -1.373 -11.716 -21.114 1.00 95.31 72 GLY A N 1
ATOM 545 C CA . GLY A 1 72 ? -1.754 -11.848 -19.713 1.00 95.31 72 GLY A CA 1
ATOM 546 C C . GLY A 1 72 ? -0.945 -12.887 -18.934 1.00 95.31 72 GLY A C 1
ATOM 547 O O . GLY A 1 72 ? -0.062 -13.572 -19.458 1.00 95.31 72 GLY A O 1
ATOM 548 N N . ALA A 1 73 ? -1.274 -12.994 -17.644 1.00 95.00 73 ALA A N 1
ATOM 549 C CA . ALA A 1 73 ? -0.411 -13.632 -16.652 1.00 95.00 73 ALA A CA 1
ATOM 550 C C . ALA A 1 73 ? -0.176 -15.122 -16.907 1.00 95.00 73 ALA A C 1
ATOM 552 O O . ALA A 1 73 ? 0.905 -15.622 -16.614 1.00 95.00 73 ALA A O 1
ATOM 553 N N . GLU A 1 74 ? -1.144 -15.826 -17.491 1.00 93.56 74 GLU A N 1
ATOM 554 C CA . GLU A 1 74 ? -1.021 -17.255 -17.804 1.00 93.56 74 GLU A CA 1
ATOM 555 C C . GLU A 1 74 ? 0.020 -17.545 -18.897 1.00 93.56 74 GLU A C 1
ATOM 557 O O . GLU A 1 74 ? 0.531 -18.659 -18.971 1.00 93.56 74 GLU A O 1
ATOM 562 N N . SER A 1 75 ? 0.338 -16.557 -19.743 1.00 96.44 75 SER A N 1
ATOM 563 C CA . SER A 1 75 ? 1.225 -16.724 -20.906 1.00 96.44 75 SER A CA 1
ATOM 564 C C . SER A 1 75 ? 2.610 -16.097 -20.725 1.00 96.44 75 SER A C 1
ATOM 566 O O . SER A 1 75 ? 3.539 -16.470 -21.440 1.00 96.44 75 SER A O 1
ATOM 568 N N . THR A 1 76 ? 2.778 -15.160 -19.786 1.00 98.44 76 THR A N 1
ATOM 569 C CA . THR A 1 76 ? 4.054 -14.464 -19.560 1.00 98.44 76 THR A CA 1
ATOM 570 C C . THR A 1 76 ? 4.524 -14.649 -18.121 1.00 98.44 76 THR A C 1
ATOM 572 O O . THR A 1 76 ? 3.970 -14.065 -17.187 1.00 98.44 76 THR A O 1
ATOM 575 N N . ILE A 1 77 ? 5.568 -15.459 -17.954 1.00 98.81 77 ILE A N 1
ATOM 576 C CA . ILE A 1 77 ? 6.160 -15.804 -16.662 1.00 98.81 77 ILE A CA 1
ATOM 577 C C . ILE A 1 77 ? 7.478 -15.049 -16.508 1.00 98.81 77 ILE A C 1
ATOM 579 O O . ILE A 1 77 ? 8.359 -15.161 -17.355 1.00 98.81 77 ILE A O 1
ATOM 583 N N . VAL A 1 78 ? 7.633 -14.331 -15.400 1.00 98.88 78 VAL A N 1
ATOM 584 C CA . VAL A 1 78 ? 8.907 -13.758 -14.963 1.00 98.88 78 VAL A CA 1
ATOM 585 C C . VAL A 1 78 ? 9.337 -14.487 -13.695 1.00 98.88 78 VAL A C 1
ATOM 587 O O . VAL A 1 78 ? 8.653 -14.457 -12.669 1.00 98.88 78 VAL A O 1
ATOM 590 N N . GLU A 1 79 ? 10.449 -15.200 -13.788 1.00 98.75 79 GLU A N 1
ATOM 591 C CA . GLU A 1 79 ? 11.020 -16.006 -12.716 1.00 98.75 79 GLU A CA 1
ATOM 592 C C . GLU A 1 79 ? 12.331 -15.372 -12.250 1.00 98.75 79 GLU A C 1
ATOM 594 O O . GLU A 1 79 ? 13.135 -14.932 -13.070 1.00 98.75 79 GLU A O 1
ATOM 599 N N . ALA A 1 80 ? 12.543 -15.296 -10.936 1.00 98.50 80 ALA A N 1
ATOM 600 C CA . ALA A 1 80 ? 13.760 -14.719 -10.376 1.00 98.50 80 ALA A CA 1
ATOM 601 C C . ALA A 1 80 ? 15.007 -15.443 -10.915 1.00 98.50 80 ALA A C 1
ATOM 603 O O . ALA A 1 80 ? 15.128 -16.660 -10.770 1.00 98.50 80 ALA A O 1
ATOM 604 N N . ALA A 1 81 ? 15.953 -14.699 -11.492 1.00 98.44 81 ALA A N 1
ATOM 605 C CA . ALA A 1 81 ? 17.274 -15.243 -11.822 1.00 98.44 81 ALA A CA 1
ATOM 606 C C . ALA A 1 81 ? 18.130 -15.438 -10.557 1.00 98.44 81 ALA A C 1
ATOM 608 O O . ALA A 1 81 ? 18.891 -16.397 -10.449 1.00 98.44 81 ALA A O 1
ATOM 609 N N . ASP A 1 82 ? 17.974 -14.532 -9.594 1.00 98.50 82 ASP A N 1
ATOM 610 C CA . ASP A 1 82 ? 18.499 -14.590 -8.237 1.00 98.50 82 ASP A CA 1
ATOM 611 C C . ASP A 1 82 ? 17.330 -14.642 -7.247 1.00 98.50 82 ASP A C 1
ATOM 613 O O . ASP A 1 82 ? 16.558 -13.685 -7.109 1.00 98.50 82 ASP A O 1
ATOM 617 N N . ALA A 1 83 ? 17.207 -15.773 -6.552 1.00 98.25 83 ALA A N 1
ATOM 618 C CA . ALA A 1 83 ? 16.159 -16.001 -5.567 1.00 98.25 83 ALA A CA 1
ATOM 619 C C . ALA A 1 83 ? 16.286 -15.083 -4.338 1.00 98.25 83 ALA A C 1
ATOM 621 O O . ALA A 1 83 ? 15.288 -14.845 -3.656 1.00 98.25 83 ALA A O 1
ATOM 622 N N . ASP A 1 84 ? 17.477 -14.538 -4.066 1.00 98.25 84 ASP A N 1
ATOM 623 C CA . ASP A 1 84 ? 17.739 -13.595 -2.977 1.00 98.25 84 ASP A CA 1
ATOM 624 C C . ASP A 1 84 ? 17.523 -12.125 -3.388 1.00 98.25 84 ASP A C 1
ATOM 626 O O . ASP A 1 84 ? 17.905 -11.196 -2.665 1.00 98.25 84 ASP A O 1
ATOM 630 N N . ASP A 1 85 ? 16.832 -11.867 -4.501 1.00 98.50 85 ASP A N 1
ATOM 631 C CA . ASP A 1 85 ? 16.407 -10.535 -4.933 1.00 98.50 85 ASP A CA 1
ATOM 632 C C . ASP A 1 85 ? 14.911 -10.492 -5.317 1.00 98.50 85 ASP A C 1
ATOM 634 O O . ASP A 1 85 ? 14.220 -11.506 -5.378 1.00 98.50 85 ASP A O 1
ATOM 638 N N . TYR A 1 86 ? 14.365 -9.290 -5.504 1.00 98.44 86 TYR A N 1
ATOM 639 C CA . TYR A 1 86 ? 12.998 -9.100 -5.997 1.00 98.44 86 TYR A CA 1
ATOM 640 C C . TYR A 1 86 ? 12.915 -9.463 -7.484 1.00 98.44 86 TYR A C 1
ATOM 642 O O . TYR A 1 86 ? 13.852 -9.147 -8.223 1.00 98.44 86 TYR A O 1
ATOM 650 N N . VAL A 1 87 ? 11.800 -10.040 -7.950 1.00 98.81 87 VAL A N 1
ATOM 651 C CA . VAL A 1 87 ? 11.604 -10.254 -9.401 1.00 98.81 87 VAL A CA 1
ATOM 652 C C . VAL A 1 87 ? 11.394 -8.911 -10.095 1.00 98.81 87 VAL A C 1
ATOM 654 O O . VAL A 1 87 ? 12.091 -8.596 -11.049 1.00 98.81 87 VAL A O 1
ATOM 657 N N . PHE A 1 88 ? 10.503 -8.073 -9.560 1.00 98.88 88 PHE A N 1
ATOM 658 C CA . PHE A 1 88 ? 10.369 -6.667 -9.933 1.00 98.88 88 PHE A CA 1
ATOM 659 C C . PHE A 1 88 ? 10.691 -5.767 -8.740 1.00 98.88 88 PHE A C 1
ATOM 661 O O . PHE A 1 88 ? 10.003 -5.791 -7.719 1.00 98.88 88 PHE A O 1
ATOM 668 N N . GLU A 1 89 ? 11.707 -4.916 -8.877 1.00 98.75 89 GLU A N 1
ATOM 669 C CA . GLU A 1 89 ? 12.009 -3.840 -7.934 1.00 98.75 89 GLU A CA 1
ATOM 670 C C . GLU A 1 89 ? 11.662 -2.485 -8.558 1.00 98.75 89 GLU A C 1
ATOM 672 O O . GLU A 1 89 ? 12.397 -1.963 -9.401 1.00 98.75 89 GLU A O 1
ATOM 677 N N . ILE A 1 90 ? 10.564 -1.886 -8.100 1.00 98.75 90 ILE A N 1
ATOM 678 C CA . ILE A 1 90 ? 10.083 -0.589 -8.575 1.00 98.75 90 ILE A CA 1
ATOM 679 C C . ILE A 1 90 ? 10.671 0.513 -7.699 1.00 98.75 90 ILE A C 1
ATOM 681 O O . ILE A 1 90 ? 10.465 0.544 -6.483 1.00 98.75 90 ILE A O 1
ATOM 685 N N . LYS A 1 91 ? 11.433 1.419 -8.317 1.00 98.38 91 LYS A N 1
ATOM 686 C CA . LYS A 1 91 ? 12.216 2.455 -7.626 1.00 98.38 91 LYS A CA 1
ATOM 687 C C . LYS A 1 91 ? 11.640 3.861 -7.767 1.00 98.38 91 LYS A C 1
ATOM 689 O O . LYS A 1 91 ? 12.050 4.736 -7.011 1.00 98.38 91 LYS A O 1
ATOM 694 N N . VAL A 1 92 ? 10.719 4.080 -8.702 1.00 97.69 92 VAL A N 1
ATOM 695 C CA . VAL A 1 92 ? 10.129 5.391 -9.011 1.00 97.69 92 VAL A CA 1
ATOM 696 C C . VAL A 1 92 ? 8.622 5.281 -9.203 1.00 97.69 92 VAL A C 1
ATOM 698 O O . VAL A 1 92 ? 8.108 4.186 -9.414 1.00 97.69 92 VAL A O 1
ATOM 701 N N . GLY A 1 93 ? 7.924 6.407 -9.065 1.00 96.88 93 GLY A N 1
ATOM 702 C CA . GLY A 1 93 ? 6.470 6.459 -9.171 1.00 96.88 93 GLY A CA 1
ATOM 703 C C . GLY A 1 93 ? 5.933 6.358 -10.598 1.00 96.88 93 GLY A C 1
ATOM 704 O O . GLY A 1 93 ? 6.702 6.403 -11.561 1.00 96.88 93 GLY A O 1
ATOM 705 N N . TYR A 1 94 ? 4.605 6.286 -10.712 1.00 96.12 94 TYR A N 1
ATOM 706 C CA . TYR A 1 94 ? 3.874 6.217 -11.986 1.00 96.12 94 TYR A CA 1
ATOM 707 C C . TYR A 1 94 ? 4.238 5.007 -12.860 1.00 96.12 94 TYR A C 1
ATOM 709 O O . TYR A 1 94 ? 4.182 5.081 -14.080 1.00 96.12 94 TYR A O 1
ATOM 717 N N . VAL A 1 95 ? 4.630 3.891 -12.245 1.00 98.69 95 VAL A N 1
ATOM 718 C CA . VAL A 1 95 ? 4.907 2.637 -12.957 1.00 98.69 95 VAL A CA 1
ATOM 719 C C . VAL A 1 95 ? 3.658 1.764 -12.978 1.00 98.69 95 VAL A C 1
ATOM 721 O O . VAL A 1 95 ? 2.988 1.625 -11.953 1.00 98.69 95 VAL A O 1
ATOM 724 N N . GLU A 1 96 ? 3.376 1.136 -14.116 1.00 98.69 96 GLU A N 1
ATOM 725 C CA . GLU A 1 96 ? 2.378 0.070 -14.230 1.00 98.69 96 GLU A CA 1
ATOM 726 C C . GLU A 1 96 ? 3.069 -1.281 -14.455 1.00 98.69 96 GLU A C 1
ATOM 728 O O . GLU A 1 96 ? 3.888 -1.401 -15.364 1.00 98.69 96 GLU A O 1
ATOM 733 N N . ILE A 1 97 ? 2.724 -2.289 -13.647 1.00 98.88 97 ILE A N 1
ATOM 734 C CA . ILE A 1 97 ? 3.068 -3.702 -13.874 1.00 98.88 97 ILE A CA 1
ATOM 735 C C . ILE A 1 97 ? 1.768 -4.482 -14.054 1.00 98.88 97 ILE A C 1
ATOM 737 O O . ILE A 1 97 ? 0.965 -4.565 -13.115 1.00 98.88 97 ILE A O 1
ATOM 741 N N . ASN A 1 98 ? 1.561 -5.051 -15.244 1.00 98.75 98 ASN A N 1
ATOM 742 C CA . ASN A 1 98 ? 0.271 -5.628 -15.611 1.00 98.75 98 ASN A CA 1
ATOM 743 C C . ASN A 1 98 ? 0.366 -6.992 -16.307 1.00 98.75 98 ASN A C 1
ATOM 745 O O . ASN A 1 98 ? 0.990 -7.127 -17.360 1.00 98.75 98 ASN A O 1
ATOM 749 N N . GLY A 1 99 ? -0.330 -7.987 -15.758 1.00 98.44 99 GLY A N 1
ATOM 750 C CA . GLY A 1 99 ? -0.588 -9.240 -16.462 1.00 98.44 99 GLY A CA 1
ATOM 751 C C . GLY A 1 99 ? 0.578 -10.223 -16.489 1.00 98.44 99 GLY A C 1
ATOM 752 O O . GLY A 1 99 ? 0.739 -10.903 -17.491 1.00 98.44 99 GLY A O 1
ATOM 753 N N . PHE A 1 100 ? 1.387 -10.332 -15.436 1.00 98.81 100 PHE A N 1
ATOM 754 C CA . PHE A 1 100 ? 2.481 -11.311 -15.366 1.00 98.81 100 PHE A CA 1
ATOM 755 C C . PHE A 1 100 ? 2.219 -12.410 -14.337 1.00 98.81 100 PHE A C 1
ATOM 757 O O . PHE A 1 100 ? 1.654 -12.143 -13.277 1.00 98.81 100 PHE A O 1
ATOM 764 N N . THR A 1 101 ? 2.705 -13.624 -14.598 1.00 98.81 101 THR A N 1
ATOM 765 C CA . THR A 1 101 ? 3.017 -14.578 -13.523 1.00 98.81 101 THR A CA 1
ATOM 766 C C . THR A 1 101 ? 4.421 -14.286 -13.004 1.00 98.81 101 THR A C 1
ATOM 768 O O . THR A 1 101 ? 5.357 -14.195 -13.790 1.00 98.81 101 THR A O 1
ATOM 771 N N . ILE A 1 102 ? 4.578 -14.126 -11.691 1.00 98.88 102 ILE A N 1
ATOM 772 C CA . ILE A 1 102 ? 5.807 -13.646 -11.049 1.00 98.88 102 ILE A CA 1
ATOM 773 C C . ILE A 1 102 ? 6.178 -14.584 -9.898 1.00 98.88 102 ILE A C 1
ATOM 775 O O . ILE A 1 102 ? 5.406 -14.721 -8.941 1.00 98.88 102 ILE A O 1
ATOM 779 N N . LYS A 1 103 ? 7.350 -15.225 -9.971 1.00 98.62 103 LYS A N 1
ATOM 780 C CA . LYS A 1 103 ? 7.742 -16.279 -9.017 1.00 98.62 103 LYS A CA 1
ATOM 781 C C . LYS A 1 103 ? 9.249 -16.382 -8.761 1.00 98.62 103 LYS A C 1
ATOM 783 O O . LYS A 1 103 ? 10.053 -15.840 -9.516 1.00 98.62 103 LYS A O 1
ATOM 788 N N . GLY A 1 104 ? 9.632 -17.128 -7.724 1.00 97.81 104 GLY A N 1
ATOM 789 C CA . GLY A 1 104 ? 11.021 -17.529 -7.471 1.00 97.81 104 GLY A CA 1
ATOM 790 C C . GLY A 1 104 ? 11.836 -16.598 -6.566 1.00 97.81 104 GLY A C 1
ATOM 791 O O . GLY A 1 104 ? 12.991 -16.905 -6.285 1.00 97.81 104 GLY A O 1
ATOM 792 N N . ALA A 1 105 ? 11.271 -15.500 -6.052 1.00 98.44 105 ALA A N 1
ATOM 793 C CA . ALA A 1 105 ? 11.951 -14.640 -5.074 1.00 98.44 105 ALA A CA 1
ATOM 794 C C . ALA A 1 105 ? 11.862 -15.240 -3.657 1.00 98.44 105 ALA A C 1
ATOM 796 O O . ALA A 1 105 ? 11.026 -14.826 -2.849 1.00 98.44 105 ALA A O 1
ATOM 797 N N . LEU A 1 106 ? 12.678 -16.258 -3.372 1.00 97.50 106 LEU A N 1
ATOM 798 C CA . LEU A 1 106 ? 12.593 -17.101 -2.168 1.00 97.50 106 LEU A CA 1
ATOM 799 C C . LEU A 1 106 ? 13.360 -16.569 -0.946 1.00 97.50 106 LEU A C 1
ATOM 801 O O . LEU A 1 106 ? 13.097 -17.017 0.172 1.00 97.50 106 LEU A O 1
ATOM 805 N N . GLY A 1 107 ? 14.296 -15.640 -1.143 1.00 96.00 107 GLY A N 1
ATOM 806 C CA . GLY A 1 107 ? 15.140 -15.093 -0.083 1.00 96.00 107 GLY A CA 1
ATOM 807 C C . GLY A 1 107 ? 14.354 -14.379 1.018 1.00 96.00 107 GLY A C 1
ATOM 808 O O . GLY A 1 107 ? 13.247 -13.875 0.799 1.00 96.00 107 GLY A O 1
ATOM 809 N N . ASP A 1 108 ? 14.937 -14.285 2.220 1.00 93.62 108 ASP A N 1
ATOM 810 C CA . ASP A 1 108 ? 14.277 -13.615 3.349 1.00 93.62 108 ASP A CA 1
ATOM 811 C C . ASP A 1 108 ? 13.922 -12.164 2.989 1.00 93.62 108 ASP A C 1
ATOM 813 O O . ASP A 1 108 ? 14.753 -11.385 2.512 1.00 93.62 108 ASP A O 1
ATOM 817 N N . LYS A 1 109 ? 12.658 -11.800 3.234 1.00 91.75 109 LYS A N 1
ATOM 818 C CA . LYS A 1 109 ? 12.075 -10.477 2.939 1.00 91.75 109 LYS A CA 1
ATOM 819 C C . LYS A 1 109 ? 12.082 -10.097 1.458 1.00 91.75 109 LYS A C 1
ATOM 821 O O . LYS A 1 109 ? 11.905 -8.919 1.139 1.00 91.75 109 LYS A O 1
ATOM 826 N N . LYS A 1 110 ? 12.254 -11.058 0.551 1.00 97.31 110 LYS A N 1
ATOM 827 C CA . LYS A 1 110 ? 12.107 -10.824 -0.887 1.00 97.31 110 LYS A CA 1
ATOM 828 C C . LYS A 1 110 ? 10.657 -10.925 -1.307 1.00 97.31 110 LYS A C 1
ATOM 830 O O . LYS A 1 110 ? 9.776 -11.339 -0.555 1.00 97.31 110 LYS A O 1
ATOM 835 N N . SER A 1 111 ? 10.364 -10.366 -2.467 1.00 98.06 111 SER A N 1
ATOM 836 C CA . SER A 1 111 ? 9.005 -10.297 -2.981 1.00 98.06 111 SER A CA 1
ATOM 837 C C . SER A 1 111 ? 9.007 -10.489 -4.481 1.00 98.06 111 SER A C 1
ATOM 839 O O . SER A 1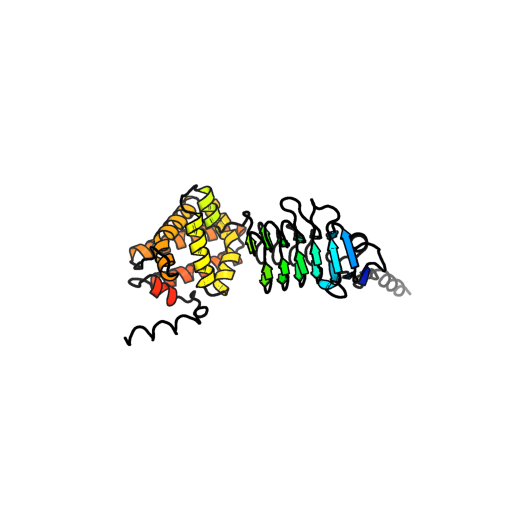 111 ? 9.956 -10.058 -5.136 1.00 98.06 111 SER A O 1
ATOM 841 N N . GLY A 1 112 ? 7.932 -11.067 -5.013 1.00 98.69 112 GLY A N 1
ATOM 842 C CA . GLY A 1 112 ? 7.704 -11.081 -6.455 1.00 98.69 112 GLY A CA 1
ATOM 843 C C . GLY A 1 112 ? 7.748 -9.653 -7.001 1.00 98.69 112 GLY A C 1
ATOM 844 O O . GLY A 1 112 ? 8.578 -9.322 -7.840 1.00 98.69 112 GLY A O 1
ATOM 845 N N . ILE A 1 113 ? 6.941 -8.762 -6.426 1.00 98.81 113 ILE A N 1
ATOM 846 C CA . ILE A 1 113 ? 6.985 -7.326 -6.728 1.00 98.81 113 ILE A CA 1
ATOM 847 C C . ILE A 1 113 ? 7.295 -6.550 -5.452 1.00 98.81 113 ILE A C 1
ATOM 849 O O . ILE A 1 113 ? 6.624 -6.737 -4.439 1.00 98.81 113 ILE A O 1
ATOM 853 N N . TYR A 1 114 ? 8.266 -5.640 -5.498 1.00 98.44 114 TYR A N 1
ATOM 854 C CA . TYR A 1 114 ? 8.573 -4.735 -4.395 1.00 98.44 114 TYR A CA 1
ATOM 855 C C . TYR A 1 114 ? 8.599 -3.272 -4.836 1.00 98.44 114 TYR A C 1
ATOM 857 O O . TYR A 1 114 ? 9.387 -2.880 -5.697 1.00 98.44 114 TYR A O 1
ATOM 865 N N . LEU A 1 115 ? 7.765 -2.449 -4.201 1.00 98.31 115 LEU A N 1
ATOM 866 C CA . LEU A 1 115 ? 7.718 -1.005 -4.404 1.00 98.31 115 LEU A CA 1
ATOM 867 C C . LEU A 1 115 ? 8.566 -0.324 -3.328 1.00 98.31 115 LEU A C 1
ATOM 869 O O . LEU A 1 115 ? 8.233 -0.359 -2.143 1.00 98.31 115 LEU A O 1
ATOM 873 N N . ARG A 1 116 ? 9.668 0.315 -3.731 1.00 96.81 116 ARG A N 1
ATOM 874 C CA . ARG A 1 116 ? 10.515 1.137 -2.848 1.00 96.81 116 ARG A CA 1
ATOM 875 C C . ARG A 1 116 ? 9.798 2.425 -2.458 1.00 96.81 116 ARG A C 1
ATOM 877 O O . ARG A 1 116 ? 8.877 2.850 -3.132 1.00 96.81 116 ARG A O 1
ATOM 884 N N . SER A 1 117 ? 10.295 3.121 -1.438 1.00 92.62 117 SER A N 1
ATOM 885 C CA . SER A 1 117 ? 9.668 4.328 -0.873 1.00 92.62 117 SER A CA 1
ATOM 886 C C . SER A 1 117 ? 9.392 5.481 -1.845 1.00 92.62 117 SER A C 1
ATOM 888 O O . SER A 1 117 ? 8.521 6.300 -1.568 1.00 92.62 117 SER A O 1
ATOM 890 N N . ALA A 1 118 ? 10.114 5.567 -2.965 1.00 92.94 118 ALA A N 1
ATOM 891 C CA . ALA A 1 118 ? 9.885 6.574 -4.005 1.00 92.94 118 ALA A CA 1
ATOM 892 C C . ALA A 1 118 ? 8.896 6.123 -5.103 1.00 92.94 118 ALA A C 1
ATOM 894 O O . ALA A 1 118 ? 8.543 6.920 -5.970 1.00 92.94 118 ALA A O 1
ATOM 895 N N . ALA A 1 119 ? 8.431 4.872 -5.066 1.00 97.44 119 ALA A N 1
ATOM 896 C CA . ALA A 1 119 ? 7.480 4.306 -6.015 1.00 97.44 119 ALA A CA 1
ATOM 897 C C . ALA A 1 119 ? 6.033 4.608 -5.611 1.00 97.44 119 ALA A C 1
ATOM 899 O O . ALA A 1 119 ? 5.298 3.701 -5.235 1.00 97.44 119 ALA A O 1
ATOM 900 N N . ASN A 1 120 ? 5.659 5.889 -5.602 1.00 92.25 120 ASN A N 1
ATOM 901 C CA . ASN A 1 120 ? 4.286 6.326 -5.323 1.00 92.25 120 ASN A CA 1
ATOM 902 C C . ASN A 1 120 ? 3.432 6.330 -6.599 1.00 92.25 120 ASN A C 1
ATOM 904 O O . ASN A 1 120 ? 3.975 6.363 -7.703 1.00 92.25 120 ASN A O 1
ATOM 908 N N . ASP A 1 121 ? 2.108 6.321 -6.453 1.00 94.38 121 ASP A N 1
ATOM 909 C CA . ASP A 1 121 ? 1.168 6.445 -7.581 1.00 94.38 121 ASP A CA 1
ATOM 910 C C . ASP A 1 121 ? 1.366 5.360 -8.667 1.00 94.38 121 ASP A C 1
ATOM 912 O O . ASP A 1 121 ? 1.141 5.588 -9.856 1.00 94.38 121 ASP A O 1
ATOM 916 N N . CYS A 1 122 ? 1.836 4.172 -8.271 1.00 98.44 122 CYS A N 1
ATOM 917 C CA . CYS A 1 122 ? 2.034 3.023 -9.156 1.00 98.44 122 CYS A CA 1
ATOM 918 C C . CYS A 1 122 ? 0.783 2.141 -9.233 1.00 98.44 122 CYS A C 1
ATOM 920 O O . CYS A 1 122 ? -0.042 2.098 -8.315 1.00 98.44 122 CYS A O 1
ATOM 922 N N . GLN A 1 123 ? 0.687 1.379 -10.318 1.00 98.56 123 GLN A N 1
ATOM 923 C CA . GLN A 1 123 ? -0.405 0.461 -10.608 1.00 98.56 123 GLN A CA 1
ATOM 924 C C . GLN A 1 123 ? 0.130 -0.964 -10.744 1.00 98.56 123 GLN A C 1
ATOM 926 O O . GLN A 1 123 ? 0.892 -1.270 -11.655 1.00 98.56 123 GLN A O 1
ATOM 931 N N . ILE A 1 124 ? -0.270 -1.849 -9.836 1.00 98.69 124 ILE A N 1
ATOM 932 C CA . ILE A 1 124 ? 0.079 -3.272 -9.878 1.00 98.69 124 ILE A CA 1
ATOM 933 C C . ILE A 1 124 ? -1.210 -4.042 -10.105 1.00 98.69 124 ILE A C 1
ATOM 935 O O . ILE A 1 124 ? -2.042 -4.133 -9.195 1.00 98.69 124 ILE A O 1
ATOM 939 N N . ILE A 1 125 ? -1.411 -4.518 -11.333 1.00 97.31 125 ILE A N 1
ATOM 940 C CA . ILE A 1 125 ? -2.728 -4.952 -11.801 1.00 97.31 125 ILE A CA 1
ATOM 941 C C . ILE A 1 125 ? -2.667 -6.330 -12.472 1.00 97.31 125 ILE A C 1
ATOM 943 O O . ILE A 1 125 ? -1.774 -6.597 -13.265 1.00 97.31 125 ILE A O 1
ATOM 947 N N . ASN A 1 126 ? -3.635 -7.207 -12.190 1.00 95.31 126 ASN A N 1
ATOM 948 C CA . ASN A 1 126 ? -3.822 -8.492 -12.887 1.00 95.31 126 ASN A CA 1
ATOM 949 C C . ASN A 1 126 ? -2.589 -9.420 -12.903 1.00 95.31 126 ASN A C 1
ATOM 951 O O . ASN A 1 126 ? -2.408 -10.193 -13.843 1.00 95.31 126 ASN A O 1
ATOM 955 N N . ASN A 1 127 ? -1.724 -9.350 -11.890 1.00 98.62 127 ASN A N 1
ATOM 956 C CA . ASN A 1 127 ? -0.564 -10.235 -11.785 1.00 98.62 127 ASN A CA 1
ATOM 957 C C . ASN A 1 127 ? -0.884 -11.472 -10.941 1.00 98.62 127 ASN A C 1
ATOM 959 O O . ASN A 1 127 ? -1.698 -11.418 -10.018 1.00 98.62 127 ASN A O 1
ATOM 963 N N . ILE A 1 128 ? -0.190 -12.574 -11.215 1.00 97.56 128 ILE A N 1
ATOM 964 C CA . ILE A 1 128 ? -0.192 -13.781 -10.391 1.00 97.56 128 ILE A CA 1
ATOM 965 C C . ILE A 1 128 ? 1.176 -13.887 -9.705 1.00 97.56 128 ILE A C 1
ATOM 967 O O . ILE A 1 128 ? 2.149 -14.323 -10.312 1.00 97.56 128 ILE A O 1
ATOM 971 N N . CYS A 1 129 ? 1.269 -13.488 -8.438 1.00 98.19 129 CYS A N 1
ATOM 972 C CA . CYS A 1 129 ? 2.495 -13.592 -7.645 1.00 98.19 129 CYS A CA 1
ATOM 973 C C . CYS A 1 129 ? 2.491 -14.898 -6.842 1.00 98.19 129 CYS A C 1
ATOM 975 O O . CYS A 1 129 ? 1.817 -14.983 -5.808 1.00 98.19 129 CYS A O 1
ATOM 977 N N . LEU A 1 130 ? 3.236 -15.909 -7.289 1.00 94.75 130 LEU A N 1
ATOM 978 C CA . LEU A 1 130 ? 3.238 -17.229 -6.655 1.00 94.75 130 LEU A CA 1
ATOM 979 C C . LEU A 1 130 ? 4.635 -17.739 -6.304 1.00 94.75 130 LEU A C 1
ATOM 981 O O . LEU A 1 130 ? 5.600 -17.354 -6.947 1.00 94.75 130 LEU A O 1
ATOM 985 N N . ASP A 1 131 ? 4.743 -18.577 -5.272 1.00 95.12 131 ASP A N 1
ATOM 986 C CA . ASP A 1 131 ? 6.002 -19.197 -4.820 1.00 95.12 131 ASP A CA 1
ATOM 987 C C . ASP A 1 131 ? 7.152 -18.190 -4.593 1.00 95.12 131 ASP A C 1
ATOM 989 O O . ASP A 1 131 ? 8.284 -18.375 -5.042 1.00 95.12 131 ASP A O 1
ATOM 993 N N . ASN A 1 132 ? 6.860 -17.091 -3.889 1.00 98.12 132 ASN A N 1
ATOM 994 C CA . ASN A 1 132 ? 7.859 -16.135 -3.396 1.00 98.12 132 ASN A CA 1
ATOM 995 C C . ASN A 1 132 ? 7.879 -16.118 -1.862 1.00 98.12 132 ASN A C 1
ATOM 997 O O . ASN A 1 132 ? 7.007 -16.689 -1.209 1.00 98.12 132 ASN A O 1
ATOM 1001 N N . TYR A 1 133 ? 8.816 -15.392 -1.253 1.00 96.81 133 TYR A N 1
ATOM 1002 C CA . TYR A 1 133 ? 8.743 -15.091 0.175 1.00 96.81 133 TYR A CA 1
ATOM 1003 C C . TYR A 1 133 ? 7.516 -14.219 0.487 1.00 96.81 133 TYR A C 1
ATOM 1005 O O . TYR A 1 133 ? 6.629 -14.615 1.245 1.00 96.81 133 TYR A O 1
ATOM 1013 N N . CYS A 1 134 ? 7.387 -13.071 -0.178 1.00 96.75 134 CYS A N 1
ATOM 1014 C CA . CYS A 1 134 ? 6.147 -12.295 -0.233 1.00 96.75 134 CYS A CA 1
ATOM 1015 C C . CYS A 1 134 ? 5.662 -12.144 -1.685 1.00 96.75 134 CYS A C 1
ATOM 1017 O O . CYS A 1 134 ? 6.471 -12.020 -2.596 1.00 96.75 134 CYS A O 1
ATOM 1019 N N . GLY A 1 135 ? 4.356 -12.091 -1.937 1.00 97.81 135 GLY A N 1
ATOM 1020 C CA . GLY A 1 135 ? 3.849 -11.859 -3.296 1.00 97.81 135 GLY A CA 1
ATOM 1021 C C . GLY A 1 135 ? 4.118 -10.424 -3.761 1.00 97.81 135 GLY A C 1
ATOM 1022 O O . GLY A 1 135 ? 4.870 -10.195 -4.709 1.00 97.81 135 GLY A O 1
ATOM 1023 N N . ILE A 1 136 ? 3.535 -9.446 -3.061 1.00 98.19 136 ILE A N 1
ATOM 1024 C CA . ILE A 1 136 ? 3.687 -8.009 -3.344 1.00 98.19 136 ILE A CA 1
ATOM 1025 C C . ILE A 1 136 ? 4.063 -7.271 -2.058 1.00 98.19 136 ILE A C 1
ATOM 1027 O O . ILE A 1 136 ? 3.335 -7.346 -1.072 1.00 98.19 136 ILE A O 1
ATOM 1031 N N . GLY A 1 137 ? 5.167 -6.528 -2.062 1.00 96.38 137 GLY A N 1
ATOM 1032 C CA . GLY A 1 137 ? 5.610 -5.690 -0.950 1.00 96.38 137 GLY A CA 1
ATOM 1033 C C . GLY A 1 137 ? 5.566 -4.201 -1.287 1.00 96.38 137 GLY A C 1
ATOM 1034 O O . GLY A 1 137 ? 6.050 -3.782 -2.335 1.00 96.38 137 GLY A O 1
ATOM 1035 N N . LEU A 1 138 ? 5.008 -3.389 -0.389 1.00 91.81 138 LEU A N 1
ATOM 1036 C CA . LEU A 1 138 ? 4.879 -1.945 -0.566 1.00 91.81 138 LEU A CA 1
ATOM 1037 C C . LEU A 1 138 ? 5.622 -1.190 0.530 1.00 91.81 138 LEU A C 1
ATOM 1039 O O . LEU A 1 138 ? 5.275 -1.324 1.699 1.00 91.81 138 LEU A O 1
ATOM 1043 N N . ALA A 1 139 ? 6.569 -0.338 0.142 1.00 92.69 139 ALA A N 1
ATOM 1044 C CA . ALA A 1 139 ? 7.197 0.653 1.014 1.00 92.69 139 ALA A CA 1
ATOM 1045 C C . ALA A 1 139 ? 6.802 2.107 0.682 1.00 92.69 139 ALA A C 1
ATOM 1047 O O . ALA A 1 139 ? 7.421 3.045 1.188 1.00 92.69 139 ALA A O 1
ATOM 1048 N N . SER A 1 140 ? 5.807 2.295 -0.188 1.00 86.38 140 SER A N 1
ATOM 1049 C CA . SER A 1 140 ? 5.406 3.571 -0.796 1.00 86.38 140 SER A CA 1
ATOM 1050 C C . SER A 1 140 ? 3.899 3.805 -0.768 1.00 86.38 140 SER A C 1
ATOM 1052 O O . SER A 1 140 ? 3.121 2.914 -0.427 1.00 86.38 140 SER A O 1
ATOM 1054 N N . ASN A 1 141 ? 3.487 5.017 -1.131 1.00 83.62 141 ASN A N 1
ATOM 1055 C CA . ASN A 1 141 ? 2.157 5.562 -0.885 1.00 83.62 141 ASN A CA 1
ATOM 1056 C C . ASN A 1 141 ? 1.321 5.695 -2.161 1.00 83.62 141 ASN A C 1
ATOM 1058 O O . ASN A 1 141 ? 1.862 5.776 -3.261 1.00 83.62 141 ASN A O 1
ATOM 1062 N N . TYR A 1 142 ? 0.002 5.794 -1.986 1.00 84.81 142 TYR A N 1
ATOM 1063 C CA . TYR A 1 142 ? -0.957 6.117 -3.054 1.00 84.81 142 TYR A CA 1
ATOM 1064 C C . TYR A 1 142 ? -0.957 5.163 -4.260 1.00 84.81 142 TYR A C 1
ATOM 1066 O O . TYR A 1 142 ? -1.387 5.518 -5.350 1.00 84.81 142 TYR A O 1
ATOM 1074 N N . ASN A 1 143 ? -0.508 3.925 -4.069 1.00 88.81 143 ASN A N 1
ATOM 1075 C CA . ASN A 1 143 ? -0.495 2.906 -5.110 1.00 88.81 143 ASN A CA 1
ATOM 1076 C C . ASN A 1 143 ? -1.838 2.186 -5.214 1.00 88.81 143 ASN A C 1
ATOM 1078 O O . ASN A 1 143 ? -2.547 1.995 -4.220 1.00 88.81 143 ASN A O 1
ATOM 1082 N N . GLN A 1 144 ? -2.142 1.704 -6.412 1.00 92.12 144 GLN A N 1
ATOM 1083 C CA . GLN A 1 144 ? -3.291 0.859 -6.696 1.00 92.12 144 GLN A CA 1
ATOM 1084 C C . GLN A 1 144 ? -2.826 -0.579 -6.916 1.00 92.12 144 GLN A C 1
ATOM 1086 O O . GLN A 1 144 ? -2.118 -0.877 -7.874 1.00 92.12 144 GLN A O 1
ATOM 1091 N N . ILE A 1 145 ? -3.236 -1.469 -6.015 1.00 95.12 145 ILE A N 1
ATOM 1092 C CA . ILE A 1 145 ? -2.991 -2.909 -6.097 1.00 95.12 145 ILE A CA 1
ATOM 1093 C C . ILE A 1 145 ? -4.337 -3.563 -6.372 1.00 95.12 145 ILE A C 1
ATOM 1095 O O . ILE A 1 145 ? -5.191 -3.621 -5.479 1.00 95.12 145 ILE A O 1
ATOM 1099 N N . GLU A 1 146 ? -4.563 -4.002 -7.607 1.00 87.25 146 GLU A N 1
ATOM 1100 C CA . GLU A 1 146 ? -5.884 -4.448 -8.051 1.00 87.25 146 GLU A CA 1
ATOM 1101 C C . GLU A 1 146 ? -5.871 -5.734 -8.877 1.00 87.25 146 GLU A C 1
ATOM 1103 O O . GLU A 1 146 ? -5.054 -5.900 -9.770 1.00 87.25 146 GLU A O 1
ATOM 1108 N N . GLY A 1 147 ? -6.803 -6.651 -8.605 1.00 72.94 147 GLY A N 1
ATOM 1109 C CA . GLY A 1 147 ? -6.990 -7.836 -9.449 1.00 72.94 147 GLY A CA 1
ATOM 1110 C C . GLY A 1 147 ? -5.832 -8.838 -9.409 1.00 72.94 147 GLY A C 1
ATOM 1111 O O . GLY A 1 147 ? -5.749 -9.690 -10.286 1.00 72.94 147 GLY A O 1
ATOM 1112 N N . ASN A 1 148 ? -4.923 -8.744 -8.432 1.00 89.75 148 ASN A N 1
ATOM 1113 C CA . ASN A 1 148 ? -3.783 -9.654 -8.335 1.00 89.75 148 ASN A CA 1
ATOM 1114 C C . ASN A 1 148 ? -4.145 -10.924 -7.558 1.00 89.75 148 ASN A C 1
ATOM 1116 O O . ASN A 1 148 ? -4.923 -10.896 -6.599 1.00 89.75 148 ASN A O 1
ATOM 1120 N N . ILE A 1 149 ? -3.513 -12.031 -7.933 1.00 84.00 149 ILE A N 1
ATOM 1121 C CA . ILE A 1 149 ? -3.600 -13.317 -7.245 1.00 84.00 149 ILE A CA 1
ATOM 1122 C C . ILE A 1 149 ? -2.241 -13.592 -6.601 1.00 84.00 149 ILE A C 1
ATOM 1124 O O . ILE A 1 149 ? -1.257 -13.815 -7.295 1.00 84.00 149 ILE A O 1
ATOM 1128 N N . CYS A 1 150 ? -2.170 -13.587 -5.272 1.00 88.44 150 CYS A N 1
ATOM 1129 C CA . CYS A 1 150 ? -0.965 -13.938 -4.529 1.00 88.44 150 CYS A CA 1
ATOM 1130 C C . CYS A 1 150 ? -1.115 -15.334 -3.913 1.00 88.44 150 CYS A C 1
ATOM 1132 O O . CYS A 1 150 ? -1.849 -15.501 -2.935 1.00 88.44 150 CYS A O 1
ATOM 1134 N N . GLN A 1 151 ? -0.420 -16.334 -4.452 1.00 81.88 151 GLN A N 1
ATOM 1135 C CA . GLN A 1 151 ? -0.616 -17.738 -4.084 1.00 81.88 151 GLN A CA 1
ATOM 1136 C C . GLN A 1 151 ? 0.661 -18.393 -3.547 1.00 81.88 151 GLN A C 1
ATOM 1138 O O . GLN A 1 151 ? 1.738 -18.167 -4.074 1.00 81.88 151 GLN A O 1
ATOM 1143 N N . SER A 1 152 ? 0.562 -19.224 -2.508 1.00 84.12 152 SER A N 1
ATOM 1144 C CA . SER A 1 152 ? 1.682 -20.054 -2.019 1.00 84.12 152 SER A CA 1
ATOM 1145 C C . SER A 1 152 ? 2.955 -19.275 -1.642 1.00 84.12 152 SER A C 1
ATOM 1147 O O . SER A 1 152 ? 4.049 -19.831 -1.624 1.00 84.12 152 SER A O 1
ATOM 1149 N N . ASN A 1 153 ? 2.843 -17.981 -1.316 1.00 89.00 153 ASN A N 1
ATOM 1150 C CA . ASN A 1 153 ? 4.001 -17.206 -0.865 1.00 89.00 153 ASN A CA 1
ATOM 1151 C C . ASN A 1 153 ? 4.317 -17.548 0.598 1.00 89.00 153 ASN A C 1
ATOM 1153 O O . ASN A 1 153 ? 3.404 -17.531 1.425 1.00 89.00 153 ASN A O 1
ATOM 1157 N N . SER A 1 154 ? 5.575 -17.829 0.936 1.00 87.81 154 SER A N 1
ATOM 1158 C CA . SER A 1 154 ? 5.942 -18.438 2.223 1.00 87.81 154 SER A CA 1
ATOM 1159 C C . SER A 1 154 ? 5.649 -17.556 3.441 1.00 87.81 154 SER A C 1
ATOM 1161 O O . SER A 1 154 ? 5.375 -18.092 4.513 1.00 87.81 154 SER A O 1
ATOM 1163 N N . LYS A 1 155 ? 5.629 -16.224 3.284 1.00 88.56 155 LYS A N 1
ATOM 1164 C CA . LYS A 1 155 ? 5.341 -15.266 4.360 1.00 88.56 155 LYS A CA 1
ATOM 1165 C C . LYS A 1 155 ? 4.054 -14.477 4.168 1.00 88.56 155 LYS A C 1
ATOM 1167 O O . LYS A 1 155 ? 3.204 -14.448 5.056 1.00 88.56 155 LYS A O 1
ATOM 1172 N N . SER A 1 156 ? 3.899 -13.742 3.072 1.00 85.19 156 SER A N 1
ATOM 1173 C CA . SER A 1 156 ? 2.718 -12.886 2.883 1.00 85.19 156 SER A CA 1
ATOM 1174 C C . SER A 1 156 ? 2.289 -12.793 1.430 1.00 85.19 156 SER A C 1
ATOM 1176 O O . SER A 1 156 ? 3.128 -12.635 0.554 1.00 85.19 156 SER A O 1
ATOM 1178 N N . GLY A 1 157 ? 0.987 -12.816 1.157 1.00 83.69 157 GLY A N 1
ATOM 1179 C CA . GLY A 1 157 ? 0.482 -12.550 -0.189 1.00 83.69 157 GLY A CA 1
ATOM 1180 C C . GLY A 1 157 ? 0.755 -11.101 -0.597 1.00 83.69 157 GLY A C 1
ATOM 1181 O O . GLY A 1 157 ? 1.453 -10.841 -1.572 1.00 83.69 157 GLY A O 1
ATOM 1182 N N . ILE A 1 158 ? 0.265 -10.149 0.197 1.00 89.69 158 ILE A N 1
ATOM 1183 C CA . ILE A 1 158 ? 0.554 -8.717 0.045 1.00 89.69 158 ILE A CA 1
ATOM 1184 C C . ILE A 1 158 ? 1.035 -8.180 1.390 1.00 89.69 158 ILE A C 1
ATOM 1186 O O . ILE A 1 158 ? 0.406 -8.453 2.410 1.00 89.69 158 ILE A O 1
ATOM 1190 N N . VAL A 1 159 ? 2.126 -7.416 1.410 1.00 88.00 159 VAL A N 1
ATOM 1191 C CA . VAL A 1 159 ? 2.676 -6.797 2.616 1.00 88.00 159 VAL A CA 1
ATOM 1192 C C . VAL A 1 159 ? 2.865 -5.294 2.453 1.00 88.00 159 VAL A C 1
ATOM 1194 O O . VAL A 1 159 ? 3.413 -4.825 1.461 1.00 88.00 159 VAL A O 1
ATOM 1197 N N . LEU A 1 160 ? 2.429 -4.526 3.450 1.00 82.50 160 LEU A N 1
ATOM 1198 C CA . LEU A 1 160 ? 2.650 -3.081 3.516 1.00 82.50 160 LEU A CA 1
ATOM 1199 C C . LEU A 1 160 ? 3.680 -2.752 4.602 1.00 82.50 160 LEU A C 1
ATOM 1201 O O . LEU A 1 160 ? 3.613 -3.290 5.709 1.00 82.50 160 LEU A O 1
ATOM 1205 N N . ALA A 1 161 ? 4.607 -1.848 4.302 1.00 78.56 161 ALA A N 1
ATOM 1206 C CA . ALA A 1 161 ? 5.661 -1.364 5.184 1.00 78.56 161 ALA A CA 1
ATOM 1207 C C . ALA A 1 161 ? 5.724 0.169 5.100 1.00 78.56 161 ALA A C 1
ATOM 1209 O O . ALA A 1 161 ? 6.088 0.727 4.079 1.00 78.56 161 ALA A O 1
ATOM 1210 N N . SER A 1 162 ? 5.388 0.893 6.168 1.00 62.78 162 SER A N 1
ATOM 1211 C CA . SER A 1 162 ? 5.502 2.371 6.199 1.00 62.78 162 SER A CA 1
ATOM 1212 C C . SER A 1 162 ? 4.767 3.115 5.082 1.00 62.78 162 SER A C 1
ATOM 1214 O O . SER A 1 162 ? 5.200 4.189 4.680 1.00 62.78 162 SER A O 1
ATOM 1216 N N . SER A 1 163 ? 3.644 2.577 4.615 1.00 65.69 163 SER A N 1
ATOM 1217 C CA . SER A 1 163 ? 2.907 3.127 3.482 1.00 65.69 163 SER A CA 1
ATOM 1218 C C . SER A 1 163 ? 1.493 3.586 3.838 1.00 65.69 163 SER A C 1
ATOM 1220 O O . SER A 1 163 ? 0.826 2.929 4.640 1.00 65.69 163 SER A O 1
ATOM 1222 N N . PHE A 1 164 ? 0.998 4.644 3.196 1.00 64.06 164 PHE A N 1
ATOM 1223 C CA . PHE A 1 164 ? -0.357 5.174 3.371 1.00 64.06 164 PHE A CA 1
ATOM 1224 C C . PHE A 1 164 ? -1.049 5.464 2.031 1.00 64.06 164 PHE A C 1
ATOM 1226 O O . PHE A 1 164 ? -0.414 5.524 0.982 1.00 64.06 164 PHE A O 1
ATOM 1233 N N . GLY A 1 165 ? -2.377 5.596 2.054 1.00 65.00 165 GLY A N 1
ATOM 1234 C CA . GLY A 1 165 ? -3.164 5.943 0.865 1.00 65.00 165 GLY A CA 1
ATOM 1235 C C . GLY A 1 165 ? -3.221 4.871 -0.233 1.00 65.00 165 GLY A C 1
ATOM 1236 O O . GLY A 1 165 ? -3.777 5.135 -1.291 1.00 65.00 165 GLY A O 1
ATOM 1237 N N . ASN A 1 166 ? -2.672 3.670 -0.011 1.00 74.06 166 ASN A N 1
ATOM 1238 C CA . ASN A 1 166 ? -2.724 2.586 -0.993 1.00 74.06 166 ASN A CA 1
ATOM 1239 C C . ASN A 1 166 ? -4.137 1.995 -1.099 1.00 74.06 166 ASN A C 1
ATOM 1241 O O . ASN A 1 166 ? -4.759 1.648 -0.091 1.00 74.06 166 ASN A O 1
ATOM 1245 N N . LYS A 1 167 ? -4.612 1.808 -2.329 1.00 76.19 167 LYS A N 1
ATOM 1246 C CA . LYS A 1 167 ? -5.883 1.157 -2.648 1.00 76.19 167 LYS A CA 1
ATOM 1247 C C . LYS A 1 167 ? -5.623 -0.308 -2.995 1.00 76.19 167 LYS A C 1
ATOM 1249 O O . LYS A 1 167 ? -5.107 -0.608 -4.065 1.00 76.19 167 LYS A O 1
ATOM 1254 N N . ILE A 1 168 ? -6.007 -1.216 -2.100 1.00 79.06 168 ILE A N 1
ATOM 1255 C CA . ILE A 1 168 ? -5.870 -2.669 -2.288 1.00 79.06 168 ILE A CA 1
ATOM 1256 C C . ILE A 1 168 ? -7.265 -3.257 -2.481 1.00 79.06 168 ILE A C 1
ATOM 1258 O O . ILE A 1 168 ? -8.028 -3.380 -1.524 1.00 79.06 168 ILE A O 1
ATOM 1262 N N . VAL A 1 169 ? -7.629 -3.565 -3.725 1.00 66.75 169 VAL A N 1
ATOM 1263 C CA . VAL A 1 169 ? -9.002 -3.934 -4.106 1.00 66.75 169 VAL A CA 1
ATOM 1264 C C . VAL A 1 169 ? -8.988 -5.169 -5.003 1.00 66.75 169 VAL A C 1
ATOM 1266 O O . VAL A 1 169 ? -8.117 -5.306 -5.844 1.00 66.75 169 VAL A O 1
ATOM 1269 N N . ASN A 1 170 ? -9.946 -6.083 -4.834 1.00 64.31 170 ASN A N 1
ATOM 1270 C CA . ASN A 1 170 ? -10.107 -7.265 -5.697 1.00 64.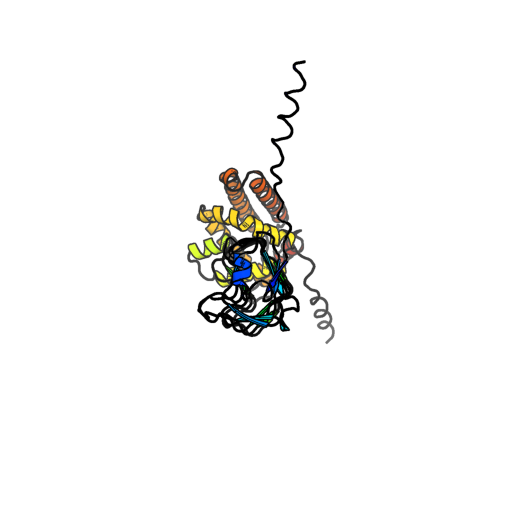31 170 ASN A CA 1
ATOM 1271 C C . ASN A 1 170 ? -8.857 -8.164 -5.813 1.00 64.31 170 ASN A C 1
ATOM 1273 O O . ASN A 1 170 ? -8.644 -8.776 -6.852 1.00 64.31 170 ASN A O 1
ATOM 1277 N N . ASN A 1 171 ? -8.035 -8.253 -4.763 1.00 68.38 171 ASN A N 1
ATOM 1278 C CA . ASN A 1 171 ? -6.900 -9.179 -4.735 1.00 68.38 171 ASN A CA 1
ATOM 1279 C C . ASN A 1 171 ? -7.275 -10.469 -4.001 1.00 68.38 171 ASN A C 1
ATOM 1281 O O . ASN A 1 171 ? -8.002 -10.434 -3.004 1.00 68.38 171 ASN A O 1
ATOM 1285 N N . ILE A 1 172 ? -6.741 -11.592 -4.469 1.00 69.56 172 ILE A N 1
ATOM 1286 C CA . ILE A 1 172 ? -6.951 -12.919 -3.890 1.00 69.56 172 ILE A CA 1
ATOM 1287 C C . ILE A 1 172 ? -5.622 -13.394 -3.302 1.00 69.56 172 ILE A C 1
ATOM 1289 O O . ILE A 1 172 ? -4.664 -13.579 -4.041 1.00 69.56 172 ILE A O 1
ATOM 1293 N N . CYS A 1 173 ? -5.557 -13.616 -1.986 1.00 75.75 173 CYS A N 1
ATOM 1294 C CA . CYS A 1 173 ? -4.372 -14.179 -1.330 1.00 75.75 173 CYS A CA 1
ATOM 1295 C C . CYS A 1 173 ? -4.686 -15.568 -0.761 1.00 75.75 173 CYS A C 1
ATOM 1297 O O . CYS A 1 173 ? -5.545 -15.682 0.115 1.00 75.75 173 CYS A O 1
ATOM 1299 N N . LEU A 1 174 ? -3.992 -16.608 -1.231 1.00 63.50 174 LEU A N 1
ATOM 1300 C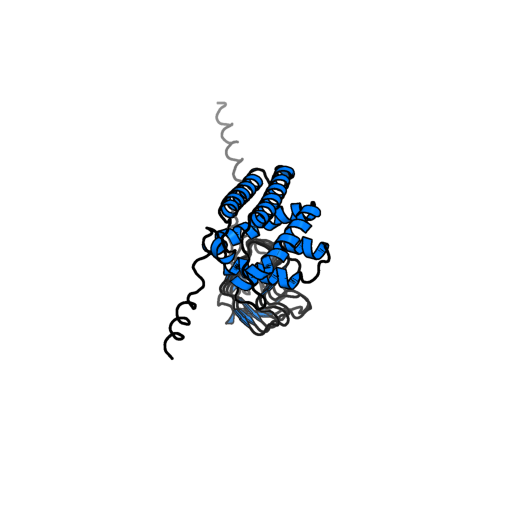 CA . LEU A 1 174 ? -4.241 -18.009 -0.864 1.00 63.50 174 LEU A CA 1
ATOM 1301 C C . LEU A 1 174 ? -2.932 -18.735 -0.534 1.00 63.50 174 LEU A C 1
ATOM 1303 O O . LEU A 1 174 ? -1.934 -18.566 -1.220 1.00 63.50 174 LEU A O 1
ATOM 1307 N N . GLY A 1 175 ? -2.929 -19.580 0.499 1.00 50.16 175 GLY A N 1
ATOM 1308 C CA . GLY A 1 175 ? -1.781 -20.451 0.795 1.00 50.16 175 GLY A CA 1
ATOM 1309 C C . GLY A 1 175 ? -0.523 -19.747 1.321 1.00 50.16 175 GLY A C 1
ATOM 1310 O O . GLY A 1 175 ? 0.530 -20.371 1.365 1.00 50.16 175 GLY A O 1
ATOM 1311 N N . SER A 1 176 ? -0.621 -18.480 1.730 1.00 70.19 176 SER A N 1
ATOM 1312 C CA . SER A 1 176 ? 0.444 -17.760 2.441 1.00 70.19 176 SER A CA 1
ATOM 1313 C C . SER A 1 176 ? 0.214 -17.742 3.950 1.00 70.19 176 SER A C 1
ATOM 1315 O O . SER A 1 176 ? -0.938 -17.762 4.383 1.00 70.19 176 SER A O 1
ATOM 1317 N N . GLU A 1 177 ? 1.288 -17.641 4.749 1.00 64.38 177 GLU A N 1
ATOM 1318 C CA . GLU A 1 177 ? 1.189 -17.491 6.217 1.00 64.38 177 GLU A CA 1
ATOM 1319 C C . GLU A 1 177 ? 0.290 -16.298 6.589 1.00 64.38 177 GLU A C 1
ATOM 1321 O O . GLU A 1 177 ? -0.607 -16.418 7.424 1.00 64.38 177 GLU A O 1
ATOM 1326 N N . TYR A 1 178 ? 0.459 -15.171 5.893 1.00 65.31 178 TYR A N 1
ATOM 1327 C CA . TYR A 1 178 ? -0.462 -14.039 5.936 1.00 65.31 178 TYR A CA 1
ATOM 1328 C C . TYR A 1 178 ? -1.042 -13.748 4.548 1.00 65.31 178 TYR A C 1
ATOM 1330 O O . TYR A 1 178 ? -0.318 -13.678 3.560 1.00 65.31 178 TYR A O 1
ATOM 1338 N N . GLY A 1 179 ? -2.353 -13.518 4.450 1.00 61.19 179 GLY A N 1
ATOM 1339 C CA . GLY A 1 179 ? -2.978 -13.110 3.186 1.00 61.19 179 GLY A CA 1
ATOM 1340 C C . GLY A 1 179 ? -2.567 -11.688 2.791 1.00 61.19 179 GLY A C 1
ATOM 1341 O O . GLY A 1 179 ? -1.769 -11.485 1.877 1.00 61.19 179 GLY A O 1
ATOM 1342 N N . ILE A 1 180 ? -3.088 -10.702 3.523 1.00 69.19 180 ILE A N 1
ATOM 1343 C CA . ILE A 1 180 ? -2.633 -9.308 3.474 1.00 69.19 180 ILE A CA 1
ATOM 1344 C C . ILE A 1 180 ? -2.027 -8.993 4.844 1.00 69.19 180 ILE A C 1
ATOM 1346 O O . ILE A 1 180 ? -2.747 -8.847 5.832 1.00 69.19 180 ILE A O 1
ATOM 1350 N N . GLY A 1 181 ? -0.700 -8.962 4.909 1.00 50.56 181 GLY A N 1
ATOM 1351 C CA . GLY A 1 181 ? 0.068 -8.617 6.098 1.00 50.56 181 GLY A CA 1
ATOM 1352 C C . GLY A 1 181 ? 0.398 -7.127 6.131 1.00 50.56 181 GLY A C 1
ATOM 1353 O O . GLY A 1 181 ? 0.583 -6.482 5.103 1.00 50.56 181 GLY A O 1
ATOM 1354 N N . ILE A 1 182 ? 0.515 -6.548 7.320 1.00 49.81 182 ILE A N 1
ATOM 1355 C CA . ILE A 1 182 ? 1.105 -5.217 7.474 1.00 49.81 182 ILE A CA 1
ATOM 1356 C C . ILE A 1 182 ? 2.359 -5.407 8.316 1.00 49.81 182 ILE A C 1
ATOM 1358 O O . ILE A 1 182 ? 2.263 -5.624 9.522 1.00 49.81 182 ILE A O 1
ATOM 1362 N N . SER A 1 183 ? 3.526 -5.398 7.669 1.00 44.00 183 SER A N 1
ATOM 1363 C CA . SER A 1 183 ? 4.804 -5.536 8.365 1.00 44.00 183 SER A CA 1
ATOM 1364 C C . SER A 1 183 ? 5.059 -4.280 9.191 1.00 44.00 183 SER A C 1
ATOM 1366 O O . SER A 1 183 ? 4.871 -3.156 8.718 1.00 44.00 183 SER A O 1
ATOM 1368 N N . GLU A 1 184 ? 5.428 -4.476 10.454 1.00 38.69 184 GLU A N 1
ATOM 1369 C CA . GLU A 1 184 ? 5.601 -3.436 11.467 1.00 38.69 184 GLU A CA 1
ATOM 1370 C C . GLU A 1 184 ? 6.767 -2.489 11.146 1.00 38.69 184 GLU A C 1
ATOM 1372 O O . GLU A 1 184 ? 7.826 -2.489 11.760 1.00 38.69 184 GLU A O 1
ATOM 1377 N N . LYS A 1 185 ? 6.533 -1.599 10.196 1.00 39.66 185 LYS A N 1
ATOM 1378 C CA . LYS A 1 185 ? 6.823 -0.183 10.355 1.00 39.66 185 LYS A CA 1
ATOM 1379 C C . LYS A 1 185 ? 5.626 0.562 9.823 1.00 39.66 185 LYS A C 1
ATOM 1381 O O . LYS A 1 185 ? 5.753 1.356 8.903 1.00 39.66 185 LYS A O 1
ATOM 1386 N N . GLN A 1 186 ? 4.433 0.307 10.348 1.00 39.75 186 GLN A N 1
ATOM 1387 C CA . GLN A 1 186 ? 3.387 1.294 10.146 1.00 39.75 186 GLN A CA 1
ATOM 1388 C C . GLN A 1 186 ? 3.984 2.651 10.551 1.00 39.75 186 GLN A C 1
ATOM 1390 O O . GLN A 1 186 ? 4.744 2.754 11.524 1.00 39.75 186 GLN A O 1
ATOM 1395 N N . GLY A 1 187 ? 3.598 3.712 9.849 1.00 43.09 187 GLY A N 1
ATOM 1396 C CA . GLY A 1 187 ? 3.215 4.884 10.608 1.00 43.09 187 GLY A CA 1
ATOM 1397 C C . GLY A 1 187 ? 2.163 4.380 11.585 1.00 43.09 187 GLY A C 1
ATOM 1398 O O . GLY A 1 187 ? 0.984 4.384 11.268 1.00 43.09 187 GLY A O 1
ATOM 1399 N N . THR A 1 188 ? 2.621 3.818 12.707 1.00 41.62 188 THR A N 1
ATOM 1400 C CA . THR A 1 188 ? 1.819 3.443 13.854 1.00 41.62 188 THR A CA 1
ATOM 1401 C C . THR A 1 188 ? 0.883 4.609 14.034 1.00 41.62 188 THR A C 1
ATOM 1403 O O . THR A 1 188 ? 1.352 5.758 13.950 1.00 41.62 188 THR A O 1
ATOM 1406 N N . CYS A 1 189 ? -0.411 4.333 14.205 1.00 51.56 189 CYS A N 1
ATOM 1407 C CA . CYS A 1 189 ? -1.343 5.380 14.599 1.00 51.56 189 CYS A CA 1
ATOM 1408 C C . CYS A 1 189 ? -0.661 6.230 15.679 1.00 51.56 189 CYS A C 1
ATOM 1410 O O . CYS A 1 189 ? 0.117 5.696 16.475 1.00 51.56 189 CYS A O 1
ATOM 1412 N N . ALA A 1 190 ? -0.911 7.539 15.695 1.00 49.69 190 ALA A N 1
ATOM 1413 C CA . ALA A 1 190 ? -0.391 8.453 16.714 1.00 49.69 190 ALA A CA 1
ATOM 1414 C C . ALA A 1 190 ? -0.356 7.813 18.114 1.00 49.69 190 ALA A C 1
ATOM 1416 O O . ALA A 1 190 ? 0.648 7.828 18.818 1.00 49.69 190 ALA A O 1
ATOM 1417 N N . ILE A 1 191 ? -1.443 7.117 18.405 1.00 52.28 191 ILE A N 1
ATOM 1418 C CA . ILE A 1 191 ? -1.721 6.332 19.589 1.00 52.28 191 ILE A CA 1
ATOM 1419 C C . ILE A 1 191 ? -0.834 5.084 19.736 1.00 52.28 191 ILE A C 1
ATOM 1421 O O . ILE A 1 191 ? -0.299 4.819 20.802 1.00 52.28 191 ILE A O 1
ATOM 1425 N N . GLU A 1 192 ? -0.660 4.295 18.682 1.00 51.41 192 GLU A N 1
ATOM 1426 C CA . GLU A 1 192 ? 0.104 3.045 18.714 1.00 51.41 192 GLU A CA 1
ATOM 1427 C C . GLU A 1 192 ? 1.577 3.286 19.034 1.00 51.41 192 GLU A C 1
ATOM 1429 O O . GLU A 1 192 ? 2.152 2.567 19.848 1.00 51.41 192 GLU A O 1
ATOM 1434 N N . GLN A 1 193 ? 2.192 4.314 18.436 1.00 52.84 193 GLN A N 1
ATOM 1435 C CA . GLN A 1 193 ? 3.604 4.592 18.704 1.00 52.84 193 GLN A CA 1
ATOM 1436 C C . GLN A 1 193 ? 3.811 5.076 20.132 1.00 52.84 193 GLN A C 1
ATOM 1438 O O . GLN A 1 193 ? 4.767 4.654 20.775 1.00 52.84 193 GLN A O 1
ATOM 1443 N N . VAL A 1 194 ? 2.902 5.921 20.614 1.00 49.97 194 VAL A N 1
ATOM 1444 C CA . VAL A 1 194 ? 2.878 6.384 21.999 1.00 49.97 194 VAL A CA 1
ATOM 1445 C C . VAL A 1 194 ? 2.784 5.197 22.948 1.00 49.97 194 VAL A C 1
ATOM 1447 O O . VAL A 1 194 ? 3.631 5.049 23.817 1.00 49.97 194 VAL A O 1
ATOM 1450 N N . ILE A 1 195 ? 1.832 4.287 22.739 1.00 52.66 195 ILE A N 1
ATOM 1451 C CA . ILE A 1 195 ? 1.630 3.137 23.629 1.00 52.66 195 ILE A CA 1
ATOM 1452 C C . ILE A 1 195 ? 2.848 2.200 23.625 1.00 52.66 195 ILE A C 1
ATOM 1454 O O . ILE A 1 195 ? 3.262 1.717 24.683 1.00 52.66 195 ILE A O 1
ATOM 1458 N N . HIS A 1 196 ? 3.451 1.966 22.454 1.00 55.56 196 HIS A N 1
ATOM 1459 C CA . HIS A 1 196 ? 4.680 1.180 22.343 1.00 55.56 196 HIS A CA 1
ATOM 1460 C C . HIS A 1 196 ? 5.881 1.867 23.017 1.00 55.56 196 HIS A C 1
ATOM 1462 O O . HIS A 1 196 ? 6.655 1.195 23.698 1.00 55.56 196 HIS A O 1
ATOM 1468 N N . GLN A 1 197 ? 6.032 3.191 22.881 1.00 50.25 197 GLN A N 1
ATOM 1469 C CA . GLN A 1 197 ? 7.092 3.965 23.542 1.00 50.25 197 GLN A CA 1
ATOM 1470 C C . GLN A 1 197 ? 6.896 4.043 25.063 1.00 50.25 197 GLN A C 1
ATOM 1472 O O . GLN A 1 197 ? 7.869 3.971 25.811 1.00 50.25 197 GLN A O 1
ATOM 1477 N N . SER A 1 198 ? 5.649 4.111 25.529 1.00 42.50 198 SER A N 1
ATOM 1478 C CA . SER A 1 198 ? 5.294 4.155 26.948 1.00 42.50 198 SER A CA 1
ATOM 1479 C C . SER A 1 198 ? 5.377 2.790 27.656 1.00 42.50 198 SER A C 1
ATOM 1481 O O . SER A 1 198 ? 5.128 2.729 28.857 1.00 42.50 198 SER A O 1
ATOM 1483 N N . LYS A 1 199 ? 5.748 1.701 26.953 1.00 49.25 199 LYS A N 1
ATOM 1484 C CA . LYS A 1 199 ? 5.903 0.326 27.490 1.00 49.25 199 LYS A CA 1
ATOM 1485 C C . LYS A 1 199 ? 4.671 -0.201 28.244 1.00 49.25 199 LYS A C 1
ATOM 1487 O O . LYS A 1 199 ? 4.804 -0.911 29.241 1.00 49.25 199 LYS A O 1
ATOM 1492 N N . ILE A 1 200 ? 3.468 0.141 27.788 1.00 49.19 200 ILE A N 1
ATOM 1493 C CA . ILE A 1 200 ? 2.237 -0.194 28.514 1.00 49.19 200 ILE A CA 1
ATOM 1494 C C . ILE A 1 200 ? 1.708 -1.578 28.094 1.00 49.19 200 ILE A C 1
ATOM 1496 O O . ILE A 1 200 ? 1.673 -1.912 26.908 1.00 49.19 200 ILE A O 1
ATOM 1500 N N . ALA A 1 201 ? 1.307 -2.396 29.075 1.00 42.31 201 ALA A N 1
ATOM 1501 C CA . ALA A 1 201 ? 0.786 -3.752 28.875 1.00 42.31 201 ALA A CA 1
ATOM 1502 C C . ALA A 1 201 ? -0.544 -3.770 28.088 1.00 42.31 201 ALA A C 1
ATOM 1504 O O . ALA A 1 201 ? -1.312 -2.812 28.123 1.00 42.31 201 ALA A O 1
ATOM 1505 N N . ASN A 1 202 ? -0.832 -4.881 27.395 1.00 52.19 202 ASN A N 1
ATOM 1506 C CA . ASN A 1 202 ? -2.069 -5.131 26.623 1.00 52.19 202 ASN A CA 1
ATOM 1507 C C . ASN A 1 202 ? -2.331 -4.179 25.435 1.00 52.19 202 ASN A C 1
ATOM 1509 O O . ASN A 1 202 ? -3.456 -4.068 24.935 1.00 52.19 202 ASN A O 1
ATOM 1513 N N . SER A 1 203 ? -1.281 -3.522 24.941 1.00 56.12 203 SER A N 1
ATOM 1514 C CA . SER A 1 203 ? -1.331 -2.582 23.820 1.00 56.12 203 SER A CA 1
ATOM 1515 C C . SER A 1 203 ? -1.863 -3.210 22.531 1.00 56.12 203 SER A C 1
ATOM 1517 O O . SER A 1 203 ? -2.792 -2.681 21.930 1.00 56.12 203 SER A O 1
ATOM 1519 N N . GLN A 1 204 ? -1.346 -4.372 22.129 1.00 57.12 204 GLN A N 1
ATOM 1520 C CA . GLN A 1 204 ? -1.712 -5.009 20.858 1.00 57.12 204 GLN A CA 1
ATOM 1521 C C . GLN A 1 204 ? -3.189 -5.423 20.784 1.00 57.12 204 GLN A C 1
ATOM 1523 O O . GLN A 1 204 ? -3.837 -5.204 19.759 1.00 57.12 204 GLN A O 1
ATOM 1528 N N . GLU A 1 205 ? -3.752 -5.977 21.863 1.00 64.44 205 GLU A N 1
ATOM 1529 C CA . GLU A 1 205 ? -5.170 -6.359 21.899 1.00 64.44 205 GLU A CA 1
ATOM 1530 C C . GLU A 1 205 ? -6.077 -5.120 21.838 1.00 64.44 205 GLU A C 1
ATOM 1532 O O . GLU A 1 205 ? -7.014 -5.065 21.038 1.00 64.44 205 GLU A O 1
ATOM 1537 N N . THR A 1 206 ? -5.749 -4.094 22.630 1.00 64.88 206 THR A N 1
ATOM 1538 C CA . THR A 1 206 ? -6.469 -2.812 22.662 1.00 64.88 206 THR A CA 1
ATOM 1539 C C . THR A 1 206 ? -6.481 -2.155 21.281 1.00 64.88 206 THR A C 1
ATOM 1541 O O . THR A 1 206 ? -7.532 -1.767 20.772 1.00 64.88 206 THR A O 1
ATOM 1544 N N . LEU A 1 207 ? -5.321 -2.100 20.627 1.00 65.12 207 LEU A N 1
ATOM 1545 C CA . LEU A 1 207 ? -5.153 -1.514 19.299 1.00 65.12 207 LEU A CA 1
ATOM 1546 C C . LEU A 1 207 ? -5.899 -2.304 18.217 1.00 65.12 207 LEU A C 1
ATOM 1548 O O . LEU A 1 207 ? -6.557 -1.712 17.361 1.00 65.12 207 LEU A O 1
ATOM 1552 N N . SER A 1 208 ? -5.863 -3.637 18.279 1.00 67.75 208 SER A N 1
ATOM 1553 C CA . SER A 1 208 ? -6.596 -4.507 17.352 1.00 67.75 208 SER A CA 1
ATOM 1554 C C . SER A 1 208 ? -8.112 -4.300 17.442 1.00 67.75 208 SER A C 1
ATOM 1556 O O . SER A 1 208 ? -8.792 -4.162 16.420 1.00 67.75 208 SER A O 1
ATOM 1558 N N . LEU A 1 209 ? -8.652 -4.202 18.661 1.00 71.62 209 LEU A N 1
ATOM 1559 C CA . LEU A 1 209 ? -10.078 -3.954 18.881 1.00 71.62 209 LEU A CA 1
ATOM 1560 C C . LEU A 1 209 ? -10.508 -2.573 18.388 1.00 71.62 209 LEU A C 1
ATOM 1562 O O . LEU A 1 209 ? -11.552 -2.461 17.747 1.00 71.62 209 LEU A O 1
ATOM 1566 N N . ILE A 1 210 ? -9.694 -1.546 18.622 1.00 76.00 210 ILE A N 1
ATOM 1567 C CA . ILE A 1 210 ? -9.982 -0.180 18.174 1.00 76.00 210 ILE A CA 1
ATOM 1568 C C . ILE A 1 210 ? -9.967 -0.083 16.647 1.00 76.00 210 ILE A C 1
ATOM 1570 O O . ILE A 1 210 ? -10.865 0.530 16.072 1.00 76.00 210 ILE A O 1
ATOM 1574 N N . ARG A 1 211 ? -9.022 -0.748 15.970 1.00 72.44 211 ARG A N 1
ATOM 1575 C CA . ARG A 1 211 ? -9.004 -0.838 14.499 1.00 72.44 211 ARG A CA 1
ATOM 1576 C C . ARG A 1 211 ? -10.261 -1.525 13.970 1.00 72.44 211 ARG A C 1
ATOM 1578 O O . ARG A 1 211 ? -10.951 -0.973 13.118 1.00 72.44 211 ARG A O 1
ATOM 1585 N N . LYS A 1 212 ? -10.612 -2.690 14.531 1.00 76.12 212 LYS A N 1
ATOM 1586 C CA . LYS A 1 212 ? -11.823 -3.430 14.139 1.00 76.12 212 LYS A CA 1
ATOM 1587 C C . LYS A 1 212 ? -13.092 -2.607 14.366 1.00 76.12 212 LYS A C 1
ATOM 1589 O O . LYS A 1 212 ? -14.015 -2.663 13.555 1.00 76.12 212 LYS A O 1
ATOM 1594 N N . PHE A 1 213 ? -13.139 -1.847 15.456 1.00 79.81 213 PHE A N 1
ATOM 1595 C CA . PHE A 1 213 ? -14.234 -0.935 15.744 1.00 79.81 213 PHE A CA 1
ATOM 1596 C C . PHE A 1 213 ? -14.332 0.182 14.705 1.00 79.81 213 PHE A C 1
ATOM 1598 O O . PHE A 1 213 ? -15.377 0.307 14.067 1.00 79.81 213 PHE A O 1
ATOM 1605 N N . ARG A 1 214 ? -13.237 0.917 14.484 1.00 83.25 214 ARG A N 1
ATOM 1606 C CA . ARG A 1 214 ? -13.126 2.008 13.509 1.00 83.25 214 ARG A CA 1
ATOM 1607 C C . ARG A 1 214 ? -13.562 1.555 12.113 1.00 83.25 214 ARG A C 1
ATOM 1609 O O . ARG A 1 214 ? -14.496 2.119 11.556 1.00 83.25 214 ARG A O 1
ATOM 1616 N N . ASP A 1 215 ? -12.943 0.497 11.590 1.00 76.81 215 ASP A N 1
ATOM 1617 C CA . ASP A 1 215 ? -13.154 0.036 10.208 1.00 76.81 215 ASP A CA 1
ATOM 1618 C C . ASP A 1 215 ? -14.510 -0.652 10.000 1.00 76.81 215 ASP A C 1
ATOM 1620 O O . ASP A 1 215 ? -15.016 -0.739 8.878 1.00 76.81 215 ASP A O 1
ATOM 1624 N N . GLY A 1 216 ? -15.088 -1.183 11.079 1.00 76.31 216 GLY A N 1
ATOM 1625 C CA . GLY A 1 216 ? -16.368 -1.881 11.052 1.00 76.31 216 GLY A CA 1
ATOM 1626 C C . GLY A 1 216 ? -17.582 -0.984 11.281 1.00 76.31 216 GLY A C 1
ATOM 1627 O O . GLY A 1 216 ? -18.673 -1.359 10.856 1.00 76.31 216 GLY A O 1
ATOM 1628 N N . ASN A 1 217 ? -17.419 0.159 11.959 1.00 81.31 217 ASN A N 1
ATOM 1629 C CA . ASN A 1 217 ? -18.550 0.922 12.496 1.00 81.31 217 ASN A CA 1
ATOM 1630 C C . ASN A 1 217 ? -18.554 2.415 12.144 1.00 81.31 217 ASN A C 1
ATOM 1632 O O . ASN A 1 217 ? -19.604 3.042 12.286 1.00 81.31 217 ASN A O 1
ATOM 1636 N N . LEU A 1 218 ? -17.438 2.996 11.693 1.00 81.62 218 LEU A N 1
ATOM 1637 C CA . LEU A 1 218 ? -17.419 4.386 11.231 1.00 81.62 218 LEU A CA 1
ATOM 1638 C C . LEU A 1 218 ? -17.744 4.481 9.740 1.00 81.62 218 LEU A C 1
ATOM 1640 O O . LEU A 1 218 ? -17.422 3.581 8.958 1.00 81.62 218 LEU A O 1
ATOM 1644 N N . LYS A 1 219 ? -18.362 5.593 9.323 1.00 83.31 219 LYS A N 1
ATOM 1645 C CA . LYS A 1 219 ? -18.489 5.911 7.895 1.00 83.31 219 LYS A CA 1
ATOM 1646 C C . LYS A 1 219 ? -17.109 6.079 7.277 1.00 83.31 219 LYS A C 1
ATOM 1648 O O . LYS A 1 219 ? -16.175 6.566 7.912 1.00 83.31 219 LYS A O 1
ATOM 1653 N N . ARG A 1 220 ? -17.018 5.695 6.005 1.00 78.69 220 ARG A N 1
ATOM 1654 C CA . ARG A 1 220 ? -15.772 5.676 5.242 1.00 78.69 220 ARG A CA 1
ATOM 1655 C C . ARG A 1 220 ? -15.053 7.026 5.258 1.00 78.69 220 ARG A C 1
ATOM 1657 O O . ARG A 1 220 ? -13.853 7.031 5.498 1.00 78.69 220 ARG A O 1
ATOM 1664 N N . GLU A 1 221 ? -15.777 8.133 5.090 1.00 79.62 221 GLU A N 1
ATOM 1665 C CA . GLU A 1 221 ? -15.199 9.484 5.130 1.00 79.62 221 GLU A CA 1
ATOM 1666 C C . GLU A 1 221 ? -14.421 9.761 6.431 1.00 79.62 221 GLU A C 1
ATOM 1668 O O . GLU A 1 221 ? -13.305 10.262 6.386 1.00 79.62 221 GLU A O 1
ATOM 1673 N N . TYR A 1 222 ? -14.927 9.341 7.594 1.00 80.50 222 TYR A N 1
ATOM 1674 C CA . TYR A 1 222 ? -14.240 9.546 8.875 1.00 80.50 222 TYR A CA 1
ATOM 1675 C C . TYR A 1 222 ? -13.068 8.582 9.086 1.00 80.50 222 TYR A C 1
ATOM 1677 O O . TYR A 1 222 ? -12.093 8.934 9.751 1.00 80.50 222 TYR A O 1
ATOM 1685 N N . VAL A 1 223 ? -13.128 7.378 8.505 1.00 71.62 223 VAL A N 1
ATOM 1686 C CA . VAL A 1 223 ? -11.979 6.456 8.483 1.00 71.62 223 VAL A CA 1
ATOM 1687 C C . VAL A 1 223 ? -10.853 7.034 7.622 1.00 71.62 223 VAL A C 1
ATOM 1689 O O . VAL A 1 223 ? -9.690 6.972 8.015 1.00 71.62 223 VAL A O 1
ATOM 1692 N N . GLU A 1 224 ? -11.188 7.633 6.479 1.00 73.88 224 GLU A N 1
ATOM 1693 C CA . GLU A 1 224 ? -10.224 8.296 5.596 1.00 73.88 224 GLU A CA 1
ATOM 1694 C C . GLU A 1 224 ? -9.585 9.513 6.285 1.00 73.88 224 GLU A C 1
ATOM 1696 O O . GLU A 1 224 ? -8.356 9.577 6.348 1.00 73.88 224 GLU A O 1
ATOM 1701 N N . LEU A 1 225 ? -10.378 10.388 6.922 1.00 74.50 225 LEU A N 1
ATOM 1702 C CA . LEU A 1 225 ? -9.863 11.529 7.700 1.00 74.50 225 LEU A CA 1
ATOM 1703 C C . LEU A 1 225 ? -8.945 11.094 8.852 1.00 74.50 225 LEU A C 1
ATOM 1705 O O . LEU A 1 225 ? -7.925 11.732 9.119 1.00 74.50 225 LEU A O 1
ATOM 1709 N N . TYR A 1 226 ? -9.269 9.986 9.527 1.00 73.81 226 TYR A N 1
ATOM 1710 C CA . TYR A 1 226 ? -8.409 9.422 10.567 1.00 73.81 226 TYR A CA 1
ATOM 1711 C C . TYR A 1 226 ? -7.014 9.089 10.021 1.00 73.81 226 TYR A C 1
ATOM 1713 O O . TYR A 1 226 ? -6.009 9.447 10.637 1.00 73.81 226 TYR A O 1
ATOM 1721 N N . TYR A 1 227 ? -6.934 8.420 8.868 1.00 69.31 227 TYR A N 1
ATOM 1722 C CA . TYR A 1 227 ? -5.651 8.053 8.269 1.00 69.31 227 TYR A CA 1
ATOM 1723 C C . TYR A 1 227 ? -4.917 9.258 7.692 1.00 69.31 227 TYR A C 1
ATOM 1725 O O . TYR A 1 227 ? -3.694 9.332 7.804 1.00 69.31 227 TYR A O 1
ATOM 1733 N N . GLU A 1 228 ? -5.660 10.205 7.127 1.00 77.62 228 GLU A N 1
ATOM 1734 C CA . GLU A 1 228 ? -5.120 11.444 6.592 1.00 77.62 228 GLU A CA 1
ATOM 1735 C C . GLU A 1 228 ? -4.419 12.274 7.680 1.00 77.62 228 GLU A C 1
ATOM 1737 O O . GLU A 1 228 ? -3.276 12.696 7.490 1.00 77.62 228 GLU A O 1
ATOM 1742 N N . TYR A 1 229 ? -5.060 12.491 8.831 1.00 79.75 229 TYR A N 1
ATOM 1743 C CA . TYR A 1 229 ? -4.519 13.358 9.885 1.00 79.75 229 TYR A CA 1
ATOM 1744 C C . TYR A 1 229 ? -3.670 12.622 10.932 1.00 79.75 229 TYR A C 1
ATOM 1746 O O . TYR A 1 229 ? -2.977 13.265 11.726 1.00 79.75 229 TYR A O 1
ATOM 1754 N N . SER A 1 230 ? -3.651 11.282 10.934 1.00 74.56 230 SER A N 1
ATOM 1755 C CA . SER A 1 230 ? -2.855 10.502 11.893 1.00 74.56 230 SER A CA 1
ATOM 1756 C C . SER A 1 230 ? -1.361 10.872 11.926 1.00 74.56 230 SER A C 1
ATOM 1758 O O . SER A 1 230 ? -0.809 10.853 13.027 1.00 74.56 230 SER A O 1
ATOM 1760 N N . PRO A 1 231 ? -0.663 11.188 10.815 1.00 72.62 231 PRO A N 1
ATOM 1761 C CA . PRO A 1 231 ? 0.745 11.595 10.866 1.00 72.62 231 PRO A CA 1
ATOM 1762 C C . PRO A 1 231 ? 0.979 12.899 11.644 1.00 72.62 231 PRO A C 1
ATOM 1764 O O . PRO A 1 231 ? 1.953 13.006 12.391 1.00 72.62 231 PRO A O 1
ATOM 1767 N N . ASP A 1 232 ? 0.071 13.869 11.517 1.00 80.94 232 ASP A N 1
ATOM 1768 C CA . ASP A 1 232 ? 0.163 15.156 12.208 1.00 80.94 232 ASP A CA 1
ATOM 1769 C C . ASP A 1 232 ? -0.112 14.998 13.705 1.00 80.94 232 ASP A C 1
ATOM 1771 O O . ASP A 1 232 ? 0.681 15.441 14.538 1.00 80.94 232 ASP A O 1
ATOM 1775 N N . LEU A 1 233 ? -1.183 14.275 14.048 1.00 81.75 233 LEU A N 1
ATOM 1776 C CA . LEU A 1 233 ? -1.520 13.955 15.437 1.00 81.75 233 LEU A CA 1
ATOM 1777 C C . LEU A 1 233 ? -0.409 13.140 16.104 1.00 81.75 233 LEU A C 1
ATOM 1779 O O . LEU A 1 233 ? -0.082 13.355 17.267 1.00 81.75 233 LEU A O 1
ATOM 1783 N N . LYS A 1 234 ? 0.227 12.237 15.354 1.00 74.12 234 LYS A N 1
ATOM 1784 C CA . LYS A 1 234 ? 1.362 11.443 15.825 1.00 74.12 234 LYS A CA 1
ATOM 1785 C C . LYS A 1 234 ? 2.540 12.309 16.220 1.00 74.12 234 LYS A C 1
ATOM 1787 O O . LYS A 1 234 ? 3.119 12.095 17.280 1.00 74.12 234 LYS A O 1
ATOM 1792 N N . ARG A 1 235 ? 2.900 13.276 15.378 1.00 76.81 235 ARG A N 1
ATOM 1793 C CA . ARG A 1 235 ? 4.001 14.196 15.669 1.00 76.81 235 ARG A CA 1
ATOM 1794 C C . ARG A 1 235 ? 3.741 14.977 16.956 1.00 76.81 235 ARG A C 1
ATOM 1796 O O . ARG A 1 235 ? 4.662 15.102 17.756 1.00 76.81 235 ARG A O 1
ATOM 1803 N N . ILE A 1 236 ? 2.505 15.433 17.161 1.00 82.81 236 ILE A N 1
ATOM 1804 C CA . ILE A 1 236 ? 2.099 16.127 18.388 1.00 82.81 236 ILE A CA 1
ATOM 1805 C C . ILE A 1 236 ? 2.216 15.196 19.599 1.00 82.81 236 ILE A C 1
ATOM 1807 O O . ILE A 1 236 ? 2.923 15.519 20.546 1.00 82.81 236 ILE A O 1
ATOM 1811 N N . LEU A 1 237 ? 1.579 14.020 19.568 1.00 78.31 237 LEU A N 1
ATOM 1812 C CA . LEU A 1 237 ? 1.550 13.121 20.729 1.00 78.31 237 LEU A CA 1
ATOM 1813 C C . LEU A 1 237 ? 2.935 12.573 21.108 1.00 78.31 237 LEU A C 1
ATOM 1815 O O . LEU A 1 237 ? 3.183 12.308 22.278 1.00 78.31 237 LEU A O 1
ATOM 1819 N N . ILE A 1 238 ? 3.854 12.426 20.147 1.00 73.56 238 ILE A N 1
ATOM 1820 C CA . ILE A 1 238 ? 5.247 12.038 20.433 1.00 73.56 238 ILE A CA 1
ATOM 1821 C C . ILE A 1 238 ? 5.997 13.148 21.182 1.00 73.56 238 ILE A C 1
ATOM 1823 O O . ILE A 1 238 ? 6.870 12.855 21.996 1.00 73.56 238 ILE A O 1
ATOM 1827 N N . LYS A 1 239 ? 5.686 14.417 20.903 1.00 79.50 239 LYS A N 1
ATOM 1828 C CA . LYS A 1 239 ? 6.308 15.565 21.578 1.00 79.50 239 LYS A CA 1
ATOM 1829 C C . LYS A 1 239 ? 5.662 15.888 22.925 1.00 79.50 239 LYS A C 1
ATOM 1831 O O . LYS A 1 239 ? 6.308 16.512 23.758 1.00 79.50 239 LYS A O 1
ATOM 1836 N N . GLU A 1 240 ? 4.418 15.462 23.130 1.00 82.06 240 GLU A N 1
ATOM 1837 C CA . GLU A 1 240 ? 3.582 15.806 24.284 1.00 82.06 240 GLU A CA 1
ATOM 1838 C C . GLU A 1 240 ? 3.241 14.545 25.107 1.00 82.06 240 GLU A C 1
ATOM 1840 O O . GLU A 1 240 ? 2.143 13.995 24.969 1.00 82.06 240 GLU A O 1
ATOM 1845 N N . PRO A 1 241 ? 4.162 14.056 25.962 1.00 76.56 241 PRO A N 1
ATOM 1846 C CA . PRO A 1 241 ? 4.012 12.781 26.671 1.00 76.56 241 PRO A CA 1
ATOM 1847 C C . PRO A 1 241 ? 2.782 12.729 27.590 1.00 76.56 241 PRO A C 1
ATOM 1849 O O . PRO A 1 241 ? 2.131 11.687 27.673 1.00 76.56 241 PRO A O 1
ATOM 1852 N N . ASP A 1 242 ? 2.419 13.841 28.233 1.00 81.44 242 ASP A N 1
ATOM 1853 C CA . ASP A 1 242 ? 1.237 13.910 29.103 1.00 81.44 242 ASP A CA 1
ATOM 1854 C C . ASP A 1 242 ? -0.058 13.711 28.309 1.00 81.44 242 ASP A C 1
ATOM 1856 O O . ASP A 1 242 ? -0.927 12.924 28.692 1.00 81.44 242 ASP A O 1
ATOM 1860 N N . LEU A 1 243 ? -0.151 14.355 27.144 1.00 83.88 243 LEU A N 1
ATOM 1861 C CA . LEU A 1 243 ? -1.294 14.223 26.245 1.00 83.88 243 LEU A CA 1
ATOM 1862 C C . LEU A 1 243 ? -1.406 12.792 25.702 1.00 83.88 243 LEU A C 1
ATOM 1864 O O . LEU A 1 243 ? -2.495 12.231 25.597 1.00 83.88 243 LEU A O 1
ATOM 1868 N N . ALA A 1 244 ? -0.262 12.182 25.408 1.00 75.44 244 ALA A N 1
ATOM 1869 C CA . ALA A 1 244 ? -0.134 10.789 25.011 1.00 75.44 244 ALA A CA 1
ATOM 1870 C C . ALA A 1 244 ? -0.679 9.812 26.078 1.00 75.44 244 ALA A C 1
ATOM 1872 O O . ALA A 1 244 ? -1.410 8.871 25.754 1.00 75.44 244 ALA A O 1
ATOM 1873 N N . ILE A 1 245 ? -0.369 10.055 27.355 1.00 74.31 245 ILE A N 1
ATOM 1874 C CA . ILE A 1 245 ? -0.878 9.270 28.489 1.00 74.31 245 ILE A CA 1
ATOM 1875 C C . ILE A 1 245 ? -2.393 9.454 28.652 1.00 74.31 245 ILE A C 1
ATOM 1877 O O . ILE A 1 245 ? -3.102 8.479 28.911 1.00 74.31 245 ILE A O 1
ATOM 1881 N N . GLU A 1 246 ? -2.905 10.677 28.491 1.00 83.75 246 GLU A N 1
ATOM 1882 C CA . GLU A 1 246 ? -4.345 10.960 28.564 1.00 83.75 246 GLU A CA 1
ATOM 1883 C C . GLU A 1 246 ? -5.139 10.195 27.495 1.00 83.75 246 GLU A C 1
ATOM 1885 O O . GLU A 1 246 ? -6.136 9.550 27.826 1.00 83.75 246 GLU A O 1
ATOM 1890 N N . VAL A 1 247 ? -4.653 10.154 26.245 1.00 81.38 247 VAL A N 1
ATOM 1891 C CA . VAL A 1 247 ? -5.258 9.325 25.183 1.00 81.38 247 VAL A CA 1
ATOM 1892 C C . VAL A 1 247 ? -5.369 7.867 25.614 1.00 81.38 247 VAL A C 1
ATOM 1894 O O . VAL A 1 247 ? -6.420 7.243 25.461 1.00 81.38 247 VAL A O 1
ATOM 1897 N N . PHE A 1 248 ? -4.286 7.309 26.155 1.00 74.75 248 PHE A N 1
ATOM 1898 C CA . PHE A 1 248 ? -4.259 5.906 26.546 1.00 74.75 248 PHE A CA 1
ATOM 1899 C C . PHE A 1 248 ? -5.247 5.595 27.677 1.00 74.75 248 PHE A C 1
ATOM 1901 O O . PHE A 1 248 ? -5.925 4.561 27.642 1.00 74.75 248 PHE A O 1
ATOM 1908 N N . LYS A 1 249 ? -5.357 6.492 28.665 1.00 82.12 249 LYS A N 1
ATOM 1909 C CA . LYS A 1 249 ? -6.337 6.370 29.752 1.00 82.12 249 LYS A CA 1
ATOM 1910 C C . LYS A 1 249 ? -7.756 6.323 29.196 1.00 82.12 249 LYS A C 1
ATOM 1912 O O . LYS A 1 249 ? -8.484 5.385 29.513 1.00 82.12 249 LYS A O 1
ATOM 1917 N N . LEU A 1 250 ? -8.103 7.253 28.305 1.00 86.56 250 LEU A N 1
ATOM 1918 C CA . LEU A 1 250 ? -9.413 7.282 27.652 1.00 86.56 250 LEU A CA 1
ATOM 1919 C C . LEU A 1 250 ? -9.680 5.994 26.864 1.00 86.56 250 LEU A C 1
ATOM 1921 O O . LEU A 1 250 ? -10.720 5.362 27.037 1.00 86.56 250 LEU A O 1
ATOM 1925 N N . MET A 1 251 ? -8.731 5.538 26.046 1.00 80.00 251 MET A N 1
ATOM 1926 C CA . MET A 1 251 ? -8.902 4.301 25.276 1.00 80.00 251 MET A CA 1
ATOM 1927 C C . MET A 1 251 ? -9.138 3.079 26.156 1.00 80.00 251 MET A C 1
ATOM 1929 O O . MET A 1 251 ? -10.007 2.264 25.858 1.00 80.00 251 MET A O 1
ATOM 1933 N N . THR A 1 252 ? -8.355 2.944 27.226 1.00 80.44 252 THR A N 1
ATOM 1934 C CA . THR A 1 252 ? -8.465 1.813 28.151 1.00 80.44 252 THR A CA 1
ATOM 1935 C C . THR A 1 252 ? -9.804 1.851 28.876 1.00 80.44 252 THR A C 1
ATOM 1937 O O . THR A 1 252 ? -10.469 0.824 29.001 1.00 80.44 252 THR A O 1
ATOM 1940 N N . LYS A 1 253 ? -10.233 3.048 29.288 1.00 87.62 253 LYS A N 1
ATOM 1941 C CA . LYS A 1 253 ? -11.506 3.283 29.967 1.00 87.62 253 LYS A CA 1
ATOM 1942 C C . LYS A 1 253 ? -12.708 2.882 29.112 1.00 87.62 253 LYS A C 1
ATOM 1944 O O . LYS A 1 253 ? -13.604 2.215 29.615 1.00 87.62 253 LYS A O 1
ATOM 1949 N N . TYR A 1 254 ? -12.708 3.224 27.821 1.00 89.62 254 TYR A N 1
ATOM 1950 C CA . TYR A 1 254 ? -13.818 2.915 26.907 1.00 89.62 254 TYR A CA 1
ATOM 1951 C C . TYR A 1 254 ? -13.692 1.570 26.180 1.00 89.62 254 TYR A C 1
ATOM 1953 O O . TYR A 1 254 ? -14.606 1.169 25.454 1.00 89.62 254 TYR A O 1
ATOM 1961 N N . LEU A 1 255 ? -12.606 0.822 26.394 1.00 86.94 255 LEU A N 1
ATOM 1962 C CA . LEU A 1 255 ? -12.415 -0.496 25.789 1.00 86.94 255 LEU A CA 1
ATOM 1963 C C . LEU A 1 255 ? -13.568 -1.483 26.081 1.00 86.94 255 LEU A C 1
ATOM 1965 O O . LEU A 1 255 ? -13.972 -2.183 25.146 1.00 86.94 255 LEU A O 1
ATOM 1969 N N . PRO A 1 256 ? -14.153 -1.547 27.298 1.00 90.56 256 PRO A N 1
ATOM 1970 C CA . PRO A 1 256 ? -15.309 -2.406 27.564 1.00 90.56 256 PRO A CA 1
ATOM 1971 C C . PRO A 1 256 ? -16.537 -2.058 26.707 1.00 90.56 256 PRO A C 1
ATOM 1973 O O . PRO A 1 256 ? -17.187 -2.967 26.187 1.00 90.56 256 PRO A O 1
ATOM 1976 N N . ALA A 1 257 ? -16.807 -0.771 26.460 1.00 90.88 257 ALA A N 1
ATOM 1977 C CA . ALA A 1 257 ? -17.909 -0.340 25.592 1.00 90.88 257 ALA A CA 1
ATOM 1978 C C . ALA A 1 257 ? -17.656 -0.680 24.116 1.00 90.88 257 ALA A C 1
ATOM 1980 O O . ALA A 1 257 ? -18.571 -1.082 23.395 1.00 90.88 257 ALA A O 1
ATOM 1981 N N . ILE A 1 258 ? -16.400 -0.606 23.667 1.00 88.62 258 ILE A N 1
ATOM 1982 C CA . ILE A 1 258 ? -16.009 -1.069 22.329 1.00 88.62 258 ILE A CA 1
ATOM 1983 C C . ILE A 1 258 ? -16.219 -2.584 22.198 1.00 88.62 258 ILE A C 1
ATOM 1985 O O . ILE A 1 258 ? -16.780 -3.049 21.203 1.00 88.62 258 ILE A O 1
ATOM 1989 N N . ARG A 1 259 ? -15.812 -3.371 23.203 1.00 88.12 259 ARG A N 1
ATOM 1990 C CA . ARG A 1 259 ? -16.063 -4.822 23.233 1.00 88.12 259 ARG A CA 1
ATOM 1991 C C . ARG A 1 259 ? -17.557 -5.132 23.189 1.00 88.12 259 ARG A C 1
ATOM 1993 O O . ARG A 1 259 ? -17.949 -6.029 22.445 1.00 88.12 259 ARG A O 1
ATOM 2000 N N . TYR A 1 260 ? -18.375 -4.363 23.909 1.00 91.19 260 TYR A N 1
ATOM 2001 C CA . TYR A 1 260 ? -19.832 -4.480 23.875 1.00 91.19 260 TYR A CA 1
ATOM 2002 C C . TYR A 1 260 ? -20.387 -4.240 22.464 1.00 91.19 260 TYR A C 1
ATOM 2004 O O . TYR A 1 260 ? -21.107 -5.080 21.930 1.00 91.19 260 TYR A O 1
ATOM 2012 N N . LEU A 1 261 ? -19.984 -3.148 21.803 1.00 87.56 261 LEU A N 1
ATOM 2013 C CA . LEU A 1 261 ? -20.407 -2.833 20.431 1.00 87.56 261 LEU A CA 1
ATOM 2014 C C . LEU A 1 261 ? -19.985 -3.893 19.403 1.00 87.56 261 LEU A C 1
ATOM 2016 O O . LEU A 1 261 ? -20.678 -4.096 18.408 1.00 87.56 261 LEU A O 1
ATOM 2020 N N . LEU A 1 262 ? -18.869 -4.581 19.649 1.00 84.81 262 LEU A N 1
ATOM 2021 C CA . LEU A 1 262 ? -18.342 -5.646 18.798 1.00 84.81 262 LEU A CA 1
ATOM 2022 C C . LEU A 1 262 ? -18.824 -7.059 19.177 1.00 84.81 262 LEU A C 1
ATOM 2024 O O . LEU A 1 262 ? -18.344 -8.020 18.570 1.00 84.81 262 LEU A O 1
ATOM 2028 N N . ASN A 1 263 ? -19.735 -7.204 20.150 1.00 85.38 263 ASN A N 1
ATOM 2029 C CA . ASN A 1 263 ? -20.186 -8.491 20.701 1.00 85.38 263 ASN A CA 1
ATOM 2030 C C . ASN A 1 263 ? -19.015 -9.407 21.117 1.00 85.38 263 ASN A C 1
ATOM 2032 O O . ASN A 1 263 ? -18.935 -10.569 20.714 1.00 85.38 263 ASN A O 1
ATOM 2036 N N . ARG A 1 264 ? -18.056 -8.866 21.874 1.00 83.38 264 ARG A N 1
ATOM 2037 C CA . ARG A 1 264 ? -16.907 -9.606 22.419 1.00 83.38 264 ARG A CA 1
ATOM 2038 C C . ARG A 1 264 ? -17.094 -9.904 23.906 1.00 83.38 264 ARG A C 1
ATOM 2040 O O . ARG A 1 264 ? -17.807 -9.188 24.605 1.00 83.38 264 ARG A O 1
ATOM 2047 N N . GLU A 1 265 ? -16.402 -10.934 24.386 1.00 82.19 265 GLU A N 1
ATOM 2048 C CA . GLU A 1 265 ? -16.327 -11.259 25.813 1.00 82.19 265 GLU A CA 1
ATOM 2049 C C . GLU A 1 265 ? -15.826 -10.059 26.634 1.00 82.19 265 GLU A C 1
ATOM 2051 O O . GLU A 1 265 ? -15.012 -9.261 26.155 1.00 82.19 265 GLU A O 1
ATOM 2056 N N . ASN A 1 266 ? -16.329 -9.934 27.867 1.00 83.06 266 ASN A N 1
ATOM 2057 C CA . ASN A 1 266 ? -16.061 -8.820 28.787 1.00 83.06 266 ASN A CA 1
ATOM 2058 C C . ASN A 1 266 ? -16.465 -7.431 28.251 1.00 83.06 266 ASN A C 1
ATOM 2060 O O . ASN A 1 2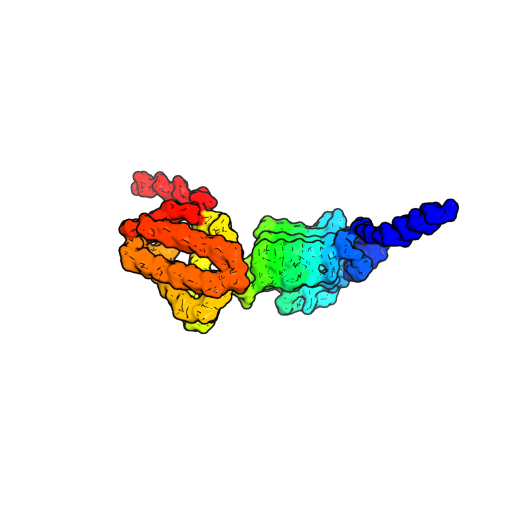66 ? -15.934 -6.411 28.690 1.00 83.06 266 ASN A O 1
ATOM 2064 N N . GLY A 1 267 ? -17.393 -7.376 27.291 1.00 88.12 267 GLY A N 1
ATOM 2065 C CA . GLY A 1 267 ? -18.007 -6.133 26.838 1.00 88.12 267 GLY A CA 1
ATOM 2066 C C . GLY A 1 267 ? -19.095 -5.651 27.791 1.00 88.12 267 GLY A C 1
ATOM 2067 O O . GLY A 1 267 ? -20.046 -6.383 28.062 1.00 88.12 267 GLY A O 1
ATOM 2068 N N . THR A 1 268 ? -18.989 -4.409 28.258 1.00 92.44 268 THR A N 1
ATOM 2069 C CA . THR A 1 268 ? -19.993 -3.771 29.117 1.00 92.44 268 THR A CA 1
ATOM 2070 C C . THR A 1 268 ? -20.399 -2.414 28.565 1.00 92.44 268 THR A C 1
ATOM 2072 O O . THR A 1 268 ? -19.586 -1.687 27.999 1.00 92.44 268 THR A O 1
ATOM 2075 N N . GLU A 1 269 ? -21.672 -2.066 28.729 1.00 93.31 269 GLU A N 1
ATOM 2076 C CA . GLU A 1 269 ? -22.133 -0.705 28.457 1.00 93.31 269 GLU A CA 1
ATOM 2077 C C . GLU A 1 269 ? -21.531 0.278 29.457 1.00 93.31 269 GLU A C 1
ATOM 2079 O O . GLU A 1 269 ? -21.403 -0.021 30.645 1.00 93.31 269 GLU A O 1
ATOM 2084 N N . ILE A 1 270 ? -21.213 1.472 28.964 1.00 94.31 270 ILE A N 1
ATOM 2085 C CA . ILE A 1 270 ? -20.747 2.598 29.773 1.00 94.31 270 ILE A CA 1
ATOM 2086 C C . ILE A 1 270 ? -21.789 3.706 29.660 1.00 94.31 270 ILE A C 1
ATOM 2088 O O . ILE A 1 270 ? -22.329 3.955 28.586 1.00 94.31 270 ILE A O 1
ATOM 2092 N N . GLU A 1 271 ? -22.107 4.352 30.774 1.00 95.50 271 GLU A N 1
ATOM 2093 C CA . GLU A 1 271 ? -22.973 5.526 30.783 1.00 95.50 271 GLU A CA 1
ATOM 2094 C C . GLU A 1 271 ? -22.139 6.794 30.650 1.00 95.50 271 GLU A C 1
ATOM 2096 O O . GLU A 1 271 ? -21.149 6.963 31.360 1.00 95.50 271 GLU A O 1
ATOM 2101 N N . MET A 1 272 ? -22.549 7.686 29.753 1.00 95.12 272 MET A N 1
ATOM 2102 C CA . MET A 1 272 ? -21.907 8.978 29.547 1.00 95.12 272 MET A CA 1
ATOM 2103 C C . MET A 1 272 ? -22.349 9.943 30.651 1.00 95.12 272 MET A C 1
ATOM 2105 O O . MET A 1 272 ? -23.259 10.751 30.468 1.00 95.12 272 MET A O 1
ATOM 2109 N N . THR A 1 273 ? -21.741 9.814 31.830 1.00 95.94 273 THR A N 1
ATOM 2110 C CA . THR A 1 273 ? -21.968 10.750 32.941 1.00 95.94 273 THR A CA 1
ATOM 2111 C C . THR A 1 273 ? -21.328 12.107 32.649 1.00 95.94 273 THR A C 1
ATOM 2113 O O . THR A 1 273 ? -20.445 12.214 31.797 1.00 95.94 273 THR A O 1
ATOM 2116 N N . GLN A 1 274 ? -21.707 13.137 33.403 1.00 94.56 274 GLN A N 1
ATOM 2117 C CA . GLN A 1 274 ? -21.085 14.457 33.295 1.00 94.56 274 GLN A CA 1
ATOM 2118 C C . GLN A 1 274 ? -19.551 14.404 33.429 1.00 94.56 274 GLN A C 1
ATOM 2120 O O . GLN A 1 274 ? -18.837 15.011 32.637 1.00 94.56 274 GLN A O 1
ATOM 2125 N N . ASN A 1 275 ? -19.031 13.595 34.359 1.00 94.69 275 ASN A N 1
ATOM 2126 C CA . ASN A 1 275 ? -17.588 13.418 34.540 1.00 94.69 275 ASN A CA 1
ATOM 2127 C C . ASN A 1 275 ? -16.919 12.729 33.333 1.00 94.69 275 ASN A C 1
ATOM 2129 O O . ASN A 1 275 ? -15.799 13.077 32.969 1.00 94.69 275 ASN A O 1
ATOM 2133 N N . GLU A 1 276 ? -17.599 11.773 32.684 1.00 93.94 276 GLU A N 1
ATOM 2134 C CA . GLU A 1 276 ? -17.106 11.155 31.440 1.00 93.94 276 GLU A CA 1
ATOM 2135 C C . GLU A 1 276 ? -16.966 12.191 30.319 1.00 93.94 276 GLU A C 1
ATOM 2137 O O . GLU A 1 276 ? -15.957 12.240 29.615 1.00 93.94 276 GLU A O 1
ATOM 2142 N N . ILE A 1 277 ? -17.987 13.035 30.172 1.00 93.88 277 ILE A N 1
ATOM 2143 C CA . ILE A 1 277 ? -18.042 14.079 29.150 1.00 93.88 277 ILE A CA 1
ATOM 2144 C C . ILE A 1 277 ? -16.951 15.120 29.391 1.00 93.88 277 ILE A C 1
ATOM 2146 O O . ILE A 1 277 ? -16.213 15.460 28.466 1.00 93.88 277 ILE A O 1
ATOM 2150 N N . GLU A 1 278 ? -16.800 15.591 30.628 1.00 95.19 278 GLU A N 1
ATOM 2151 C CA . GLU A 1 278 ? -15.774 16.568 31.000 1.00 95.19 278 GLU A CA 1
ATOM 2152 C C . GLU A 1 278 ? -14.355 16.050 30.739 1.00 95.19 278 GLU A C 1
ATOM 2154 O O . GLU A 1 278 ? -13.515 16.800 30.235 1.00 95.19 278 GLU A O 1
ATOM 2159 N N . GLU A 1 279 ? -14.088 14.766 30.998 1.00 94.88 279 GLU A N 1
ATOM 2160 C CA . GLU A 1 279 ? -12.784 14.153 30.733 1.00 94.88 279 GLU A CA 1
ATOM 2161 C C . GLU A 1 279 ? -12.456 14.130 29.228 1.00 94.88 279 GLU A C 1
ATOM 2163 O O . GLU A 1 279 ? -11.374 14.567 28.821 1.00 94.88 279 GLU A O 1
ATOM 2168 N N . ILE A 1 280 ? -13.404 13.702 28.382 1.00 93.31 280 ILE A N 1
ATOM 2169 C CA . ILE A 1 280 ? -13.228 13.689 26.918 1.00 93.31 280 ILE A CA 1
ATOM 2170 C C . ILE A 1 280 ? -13.045 15.113 26.374 1.00 93.31 280 ILE A C 1
ATOM 2172 O O . ILE A 1 280 ? -12.180 15.354 25.523 1.00 93.31 280 ILE A O 1
ATOM 2176 N N . ILE A 1 281 ? -13.847 16.068 26.848 1.00 95.19 281 ILE A N 1
ATOM 2177 C CA . ILE A 1 281 ? -13.786 17.465 26.400 1.00 95.19 281 ILE A CA 1
ATOM 2178 C C . ILE A 1 281 ? -12.455 18.103 26.796 1.00 95.19 281 ILE A C 1
ATOM 2180 O O . ILE A 1 281 ? -11.826 18.764 25.967 1.00 95.19 281 ILE A O 1
ATOM 2184 N N . SER A 1 282 ? -12.007 17.881 28.033 1.00 95.75 282 SER A N 1
ATOM 2185 C CA . SER A 1 282 ? -10.725 18.379 28.537 1.00 95.75 282 SER A CA 1
ATOM 2186 C C . SER A 1 282 ? -9.564 17.902 27.664 1.00 95.75 282 SER A C 1
ATOM 2188 O O . SER A 1 282 ? -8.761 18.713 27.197 1.00 95.75 282 SER A O 1
ATOM 2190 N N . PHE A 1 283 ? -9.527 16.604 27.349 1.00 94.25 283 PHE A N 1
ATOM 2191 C CA . PHE A 1 283 ? -8.540 16.042 26.430 1.00 94.25 283 PHE A CA 1
ATOM 2192 C C . PHE A 1 283 ? -8.612 16.684 25.031 1.00 94.25 283 PHE A C 1
ATOM 2194 O O . PHE A 1 283 ? -7.592 17.089 24.466 1.00 94.25 283 PHE A O 1
ATOM 2201 N N . THR A 1 284 ? -9.822 16.814 24.483 1.00 93.75 284 THR A N 1
ATOM 2202 C CA . THR A 1 284 ? -10.056 17.352 23.133 1.00 93.75 284 THR A CA 1
ATOM 2203 C C . THR A 1 284 ? -9.554 18.795 23.000 1.00 93.75 284 THR A C 1
ATOM 2205 O O . THR A 1 284 ? -8.920 19.140 22.000 1.00 93.75 284 THR A O 1
ATOM 2208 N N . GLU A 1 285 ? -9.775 19.636 24.014 1.00 95.50 285 GLU A N 1
ATOM 2209 C CA . GLU A 1 285 ? -9.293 21.023 24.027 1.00 95.50 285 GLU A CA 1
A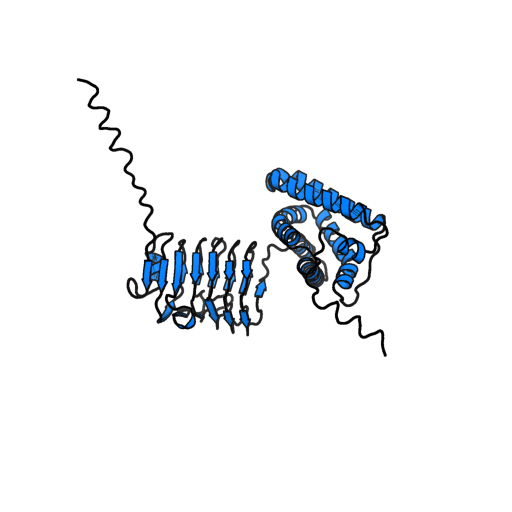TOM 2210 C C . GLU A 1 285 ? -7.769 21.115 24.148 1.00 95.50 285 GLU A C 1
ATOM 2212 O O . GLU A 1 285 ? -7.146 21.900 23.429 1.00 95.50 285 GLU A O 1
ATOM 2217 N N . LYS A 1 286 ? -7.140 20.278 24.986 1.00 95.50 286 LYS A N 1
ATOM 2218 C CA . LYS A 1 286 ? -5.671 20.216 25.073 1.00 95.50 286 LYS A CA 1
ATOM 2219 C C . LYS A 1 286 ? -5.053 19.832 23.731 1.00 95.50 286 LYS A C 1
ATOM 2221 O O . LYS A 1 286 ? -4.129 20.501 23.267 1.00 95.50 286 LYS A O 1
ATOM 2226 N N . LEU A 1 287 ? -5.594 18.803 23.073 1.00 92.81 287 LEU A N 1
ATOM 2227 C CA . LEU A 1 287 ? -5.129 18.373 21.754 1.00 92.81 287 LEU A CA 1
ATOM 2228 C C . LEU A 1 287 ? -5.277 19.489 20.713 1.00 92.81 287 LEU A C 1
ATOM 2230 O O . LEU A 1 287 ? -4.337 19.770 19.969 1.00 92.81 287 LEU A O 1
ATOM 2234 N N . LYS A 1 288 ? -6.426 20.170 20.691 1.00 94.69 288 LYS A N 1
ATOM 2235 C CA . LYS A 1 288 ? -6.672 21.316 19.807 1.00 94.69 288 LYS A CA 1
ATOM 2236 C C . LYS A 1 288 ? -5.695 22.469 20.055 1.00 94.69 288 LYS A C 1
ATOM 2238 O O . LYS A 1 288 ? -5.208 23.069 19.097 1.00 94.69 288 LYS A O 1
ATOM 2243 N N . GLY A 1 289 ? -5.375 22.764 21.317 1.00 95.00 289 GLY A N 1
ATOM 2244 C CA . GLY A 1 289 ? -4.344 23.737 21.686 1.00 95.00 289 GLY A CA 1
ATOM 2245 C C . GLY A 1 289 ? -2.994 23.399 21.050 1.00 95.00 289 GLY A C 1
ATOM 2246 O O . GLY A 1 289 ? -2.415 24.232 20.353 1.00 95.00 289 GLY A O 1
ATOM 2247 N N . LYS A 1 290 ? -2.560 22.140 21.171 1.00 94.50 290 LYS A N 1
ATOM 2248 C CA . LYS A 1 290 ? -1.302 21.655 20.583 1.00 94.50 290 LYS A CA 1
ATOM 2249 C C . LYS A 1 290 ? -1.284 21.665 19.056 1.00 94.50 290 LYS A C 1
ATOM 2251 O O . LYS A 1 290 ? -0.275 22.026 18.456 1.00 94.50 290 LYS A O 1
ATOM 2256 N N . ILE A 1 291 ? -2.409 21.364 18.410 1.00 92.81 291 ILE A N 1
ATOM 2257 C CA . ILE A 1 291 ? -2.548 21.507 16.951 1.00 92.81 291 ILE A CA 1
ATOM 2258 C C . ILE A 1 291 ? -2.355 22.967 16.519 1.00 92.81 291 ILE A C 1
ATOM 2260 O O . ILE A 1 291 ? -1.686 23.231 15.519 1.00 92.81 291 ILE A O 1
ATOM 2264 N N . ASN A 1 292 ? -2.901 23.920 17.277 1.00 92.31 292 ASN A N 1
ATOM 2265 C CA . ASN A 1 292 ? -2.753 25.345 16.983 1.00 92.31 292 ASN A CA 1
ATOM 2266 C C . ASN A 1 292 ? -1.331 25.866 17.233 1.00 92.31 292 ASN A C 1
ATOM 2268 O O . ASN A 1 292 ? -0.856 26.703 16.463 1.00 92.31 292 ASN A O 1
ATOM 2272 N N . GLU A 1 293 ? -0.646 25.371 18.267 1.00 93.19 293 GLU A N 1
ATOM 2273 C CA . GLU A 1 293 ? 0.776 25.653 18.515 1.00 93.19 293 GLU A CA 1
ATOM 2274 C C . GLU A 1 293 ? 1.648 25.166 17.341 1.00 93.19 293 GLU A C 1
ATOM 2276 O O . GLU A 1 293 ? 2.534 25.886 16.880 1.00 93.19 293 GLU A O 1
ATOM 2281 N N . GLU A 1 294 ? 1.343 23.991 16.776 1.00 89.00 294 GLU A N 1
ATOM 2282 C CA . GLU A 1 294 ? 2.077 23.403 15.646 1.00 89.00 294 GLU A CA 1
ATOM 2283 C C . GLU A 1 294 ? 1.554 23.800 14.251 1.00 89.00 294 GLU A C 1
ATOM 2285 O O . GLU A 1 294 ? 1.993 23.240 13.240 1.00 89.00 294 GLU A O 1
ATOM 2290 N N . LYS A 1 295 ? 0.651 24.784 14.144 1.00 90.25 295 LYS A N 1
ATOM 2291 C CA . LYS A 1 295 ? -0.047 25.116 12.884 1.00 90.25 295 LYS A CA 1
ATOM 2292 C C . LYS A 1 295 ? 0.867 25.427 11.696 1.00 90.25 295 LYS A C 1
ATOM 2294 O O . LYS A 1 295 ? 0.493 25.175 10.557 1.00 90.25 295 LYS A O 1
ATOM 2299 N N . LEU A 1 296 ? 2.059 25.980 11.934 1.00 86.25 296 LEU A N 1
ATOM 2300 C CA . LEU A 1 296 ? 3.023 26.272 10.864 1.00 86.25 296 LEU A CA 1
ATOM 2301 C C . LEU A 1 296 ? 3.673 24.995 10.319 1.00 86.25 296 LEU A C 1
ATOM 2303 O O . LEU A 1 296 ? 3.930 24.903 9.125 1.00 86.25 296 LEU A O 1
ATOM 2307 N N . THR A 1 297 ? 3.882 24.002 11.183 1.00 82.00 297 THR A N 1
ATOM 2308 C CA . THR A 1 297 ? 4.476 22.704 10.839 1.00 82.00 297 THR A CA 1
ATOM 2309 C C . THR A 1 297 ? 3.456 21.772 10.180 1.00 82.00 297 THR A C 1
ATOM 2311 O O . THR A 1 297 ? 3.800 21.033 9.264 1.00 82.00 297 THR A O 1
ATOM 2314 N N . ILE A 1 298 ? 2.201 21.803 10.643 1.00 81.56 298 ILE A N 1
ATOM 2315 C CA . ILE A 1 298 ? 1.074 21.032 10.079 1.00 81.56 298 ILE A CA 1
ATOM 2316 C C . ILE A 1 298 ? 0.556 21.672 8.779 1.00 81.56 298 ILE A C 1
ATOM 2318 O O . ILE A 1 298 ? 0.019 20.995 7.905 1.00 81.56 298 ILE A O 1
ATOM 2322 N N . GLY A 1 299 ? 0.722 22.988 8.644 1.00 88.75 299 GLY A N 1
ATOM 2323 C CA . GLY A 1 299 ? 0.087 23.806 7.619 1.00 88.75 299 GLY A CA 1
ATOM 2324 C C . GLY A 1 299 ? -1.191 24.457 8.152 1.00 88.75 299 GLY A C 1
ATOM 2325 O O . GLY A 1 299 ? -2.056 23.795 8.726 1.00 88.75 299 GLY A O 1
ATOM 2326 N N . VAL A 1 300 ? -1.330 25.770 7.937 1.00 87.25 300 VAL A N 1
ATOM 2327 C CA . VAL A 1 300 ? -2.399 26.583 8.550 1.00 87.25 300 VAL A CA 1
ATOM 2328 C C . VAL A 1 300 ? -3.784 26.052 8.186 1.00 87.25 300 VAL A C 1
ATOM 2330 O O . VAL A 1 300 ? -4.582 25.774 9.078 1.00 87.25 300 VAL A O 1
ATOM 2333 N N . LYS A 1 301 ? -4.046 25.832 6.893 1.00 89.56 301 LYS A N 1
ATOM 2334 C CA . LYS A 1 301 ? -5.331 25.304 6.413 1.00 89.56 301 LYS A CA 1
ATOM 2335 C C . LYS A 1 301 ? -5.654 23.943 7.041 1.00 89.56 301 LYS A C 1
ATOM 2337 O O . LYS A 1 301 ? -6.727 23.754 7.599 1.00 89.56 301 LYS A O 1
ATOM 2342 N N . ARG A 1 302 ? -4.681 23.033 7.033 1.00 87.38 302 ARG A N 1
ATOM 2343 C CA . ARG A 1 302 ? -4.821 21.679 7.576 1.00 87.38 302 ARG A CA 1
ATOM 2344 C C . ARG A 1 302 ? -5.080 21.688 9.085 1.00 87.38 302 ARG A C 1
ATOM 2346 O O . ARG A 1 302 ? -5.956 20.985 9.571 1.00 87.38 302 ARG A O 1
ATOM 2353 N N . SER A 1 303 ? -4.382 22.542 9.834 1.00 90.44 303 SER A N 1
ATOM 2354 C CA . SER A 1 303 ? -4.608 22.704 11.278 1.00 90.44 303 SER A CA 1
ATOM 2355 C C . SER A 1 303 ? -6.008 23.245 11.608 1.00 90.44 303 SER A C 1
ATOM 2357 O O . SER A 1 303 ? -6.603 22.847 12.613 1.00 90.44 303 SER A O 1
ATOM 2359 N N . GLN A 1 304 ? -6.562 24.110 10.747 1.00 92.62 304 GLN A N 1
ATOM 2360 C CA . GLN A 1 304 ? -7.928 24.623 10.874 1.00 92.62 304 GLN A CA 1
ATOM 2361 C C . GLN A 1 304 ? -8.970 23.536 10.597 1.00 92.62 304 GLN A C 1
ATOM 2363 O O . GLN A 1 304 ? -9.933 23.435 11.351 1.00 92.62 304 GLN A O 1
ATOM 2368 N N . GLU A 1 305 ? -8.756 22.700 9.577 1.00 92.81 305 GLU A N 1
ATOM 2369 C CA . GLU A 1 305 ? -9.628 21.556 9.271 1.00 92.81 305 GLU A CA 1
ATOM 2370 C C . GLU A 1 305 ? -9.696 20.579 10.454 1.00 92.81 305 GLU A C 1
ATOM 2372 O O . GLU A 1 305 ? -10.785 20.289 10.952 1.00 92.81 305 GLU A O 1
ATOM 2377 N N . ILE A 1 306 ? -8.541 20.163 10.993 1.00 90.56 306 ILE A N 1
ATOM 2378 C CA . ILE A 1 306 ? -8.485 19.283 12.174 1.00 90.56 306 ILE A CA 1
ATOM 2379 C C . ILE A 1 306 ? -9.176 19.951 13.374 1.00 90.56 306 ILE A C 1
ATOM 2381 O O . ILE A 1 306 ? -9.951 19.316 14.089 1.00 90.56 306 ILE A O 1
ATOM 2385 N N . SER A 1 307 ? -8.940 21.248 13.590 1.00 92.69 307 SER A N 1
ATOM 2386 C CA . SER A 1 307 ? -9.573 21.997 14.683 1.00 92.69 307 SER A CA 1
ATOM 2387 C C . SER A 1 307 ? -11.095 22.109 14.546 1.00 92.69 307 SER A C 1
ATOM 2389 O O . SER A 1 307 ? -11.778 22.180 15.571 1.00 92.69 307 SER A O 1
ATOM 2391 N N . SER A 1 308 ? -11.626 22.135 13.317 1.00 93.25 308 SER A N 1
ATOM 2392 C CA . SER A 1 308 ? -13.071 22.099 13.049 1.00 93.25 308 SER A CA 1
ATOM 2393 C C . SER A 1 308 ? -13.653 20.744 13.431 1.00 93.25 308 SER A C 1
ATOM 2395 O O . SER A 1 308 ? -14.612 20.693 14.194 1.00 93.25 308 SER A O 1
ATOM 2397 N N . LEU A 1 309 ? -13.007 19.650 13.016 1.00 91.81 309 LEU A N 1
ATOM 2398 C CA . LEU A 1 309 ? -13.438 18.292 13.359 1.00 91.81 309 LEU A CA 1
ATOM 2399 C C . LEU A 1 309 ? -13.444 18.053 14.874 1.00 91.81 309 LEU A C 1
ATOM 2401 O O . LEU A 1 309 ? -14.390 17.483 15.410 1.00 91.81 309 LEU A O 1
ATOM 2405 N N . LEU A 1 310 ? -12.424 18.535 15.593 1.00 92.88 310 LEU A N 1
ATOM 2406 C CA . LEU A 1 310 ? -12.393 18.443 17.059 1.00 92.88 310 LEU A CA 1
ATOM 2407 C C . LEU A 1 310 ? -13.495 19.278 17.724 1.00 92.88 310 LEU A C 1
ATOM 2409 O O . LEU A 1 310 ? -14.001 18.898 18.779 1.00 92.88 310 LEU A O 1
ATOM 2413 N N . LYS A 1 311 ? -13.878 20.409 17.121 1.00 93.62 311 LYS A N 1
ATOM 2414 C CA . LYS A 1 311 ? -14.987 21.235 17.607 1.00 93.62 311 LYS A CA 1
ATOM 2415 C C . LYS A 1 311 ? -16.329 20.519 17.422 1.00 93.62 311 LYS A C 1
ATOM 2417 O O . LYS A 1 311 ? -17.088 20.439 18.380 1.00 93.62 311 LYS A O 1
ATOM 2422 N N . GLU A 1 312 ? -16.580 19.963 16.240 1.00 92.75 312 GLU A N 1
ATOM 2423 C CA . GLU A 1 312 ? -17.784 19.170 15.949 1.00 92.75 312 GLU A CA 1
ATOM 2424 C C . GLU A 1 312 ? -17.883 17.945 16.870 1.00 92.75 312 GLU A C 1
ATOM 2426 O O . GLU A 1 312 ? -18.933 17.675 17.452 1.00 92.75 312 GLU A O 1
ATOM 2431 N N . PHE A 1 313 ? -16.767 17.239 17.084 1.00 91.44 313 PHE A N 1
ATOM 2432 C CA . PHE A 1 313 ? -16.705 16.114 18.018 1.00 91.44 313 PHE A CA 1
ATOM 2433 C C . PHE A 1 313 ? -17.054 16.528 19.451 1.00 91.44 313 PHE A C 1
ATOM 2435 O O . PHE A 1 313 ? -17.843 15.854 20.112 1.00 91.44 313 PHE A O 1
ATOM 2442 N N . LYS A 1 314 ? -16.509 17.654 19.924 1.00 93.88 314 LYS A N 1
ATOM 2443 C CA . LYS A 1 314 ? -16.822 18.197 21.249 1.00 93.88 314 LYS A CA 1
ATOM 2444 C C . LYS A 1 314 ? -18.317 18.489 21.402 1.00 93.88 314 LYS A C 1
ATOM 2446 O O . LYS A 1 314 ? -18.895 18.106 22.414 1.00 93.88 314 LYS A O 1
ATOM 2451 N N . GLU A 1 315 ? -18.923 19.157 20.422 1.00 92.75 315 GLU A N 1
ATOM 2452 C CA . GLU A 1 315 ? -20.351 19.504 20.443 1.00 92.75 315 GLU A CA 1
ATOM 2453 C C . GLU A 1 315 ? -21.234 18.246 20.524 1.00 92.75 315 GLU A C 1
ATOM 2455 O O . GLU A 1 315 ? -22.148 18.195 21.347 1.00 92.75 315 GLU A O 1
ATOM 2460 N N . GLU A 1 316 ? -20.909 17.195 19.767 1.00 91.88 316 GLU A N 1
ATOM 2461 C CA . GLU A 1 316 ? -21.629 15.913 19.808 1.00 91.88 316 GLU A CA 1
ATOM 2462 C C . GLU A 1 316 ? -21.502 15.209 21.174 1.00 91.88 316 GLU A C 1
ATOM 2464 O O . GLU A 1 316 ? -22.486 14.723 21.742 1.00 91.88 316 GLU A O 1
ATOM 2469 N N . ILE A 1 317 ? -20.294 15.184 21.748 1.00 91.31 317 ILE A N 1
ATOM 2470 C CA . ILE A 1 317 ? -20.051 14.576 23.064 1.00 91.31 317 ILE A CA 1
ATOM 2471 C C . ILE A 1 317 ? -20.789 15.335 24.173 1.00 91.31 317 ILE A C 1
ATOM 2473 O O . ILE A 1 317 ? -21.353 14.703 25.065 1.00 91.31 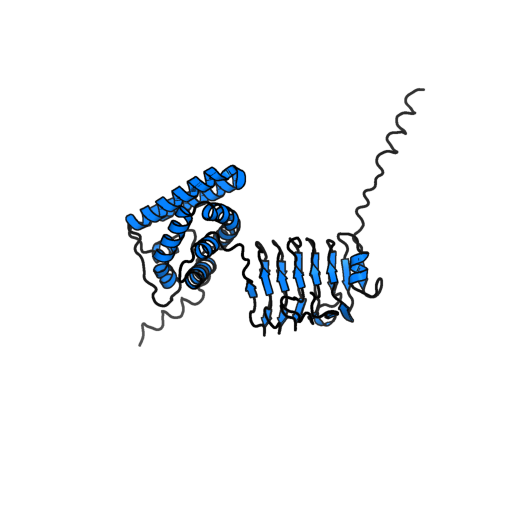317 ILE A O 1
ATOM 2477 N N . SER A 1 318 ? -20.875 16.667 24.100 1.00 92.06 318 SER A N 1
ATOM 2478 C CA . SER A 1 318 ? -21.649 17.462 25.063 1.00 92.06 318 SER A CA 1
ATOM 2479 C C . SER A 1 318 ? -23.143 17.114 25.074 1.00 92.06 318 SER A C 1
ATOM 2481 O O . SER A 1 318 ? -23.784 17.220 26.113 1.00 92.06 318 SER A O 1
ATOM 2483 N N . LEU A 1 319 ? -23.706 16.650 23.954 1.00 91.81 319 LEU A N 1
ATOM 2484 C CA . LEU A 1 319 ? -25.117 16.246 23.847 1.00 91.81 319 LEU A CA 1
ATOM 2485 C C . LEU A 1 319 ? -25.379 14.806 24.316 1.00 91.81 319 LEU A C 1
ATOM 2487 O O . LEU A 1 319 ? -26.461 14.250 24.079 1.00 91.81 319 LEU A O 1
ATOM 2491 N N . SER A 1 320 ? -24.383 14.161 24.920 1.00 91.81 320 SER A N 1
ATOM 2492 C CA . SER A 1 320 ? -24.423 12.734 25.227 1.00 91.81 320 SER A CA 1
ATOM 2493 C C . SER A 1 320 ? -24.723 12.406 26.686 1.00 91.81 320 SER A C 1
ATOM 2495 O O . SER A 1 320 ? -24.796 11.225 27.017 1.00 91.81 320 SER A O 1
ATOM 2497 N N . GLU A 1 321 ? -24.934 13.410 27.540 1.00 93.25 321 GLU A N 1
ATOM 2498 C CA . GLU A 1 321 ? -25.141 13.214 28.979 1.00 93.25 321 GLU A CA 1
ATOM 2499 C C . GLU A 1 321 ? -26.329 12.283 29.265 1.00 93.25 321 GLU A C 1
ATOM 2501 O O . GLU A 1 321 ? -27.408 12.410 28.681 1.00 93.25 321 GLU A O 1
ATOM 2506 N N . GLY A 1 322 ? -26.100 11.289 30.126 1.00 90.62 322 GLY A N 1
ATOM 2507 C CA . GLY A 1 322 ? -27.095 10.289 30.521 1.00 90.62 322 GLY A CA 1
ATOM 2508 C C . GLY A 1 322 ? -27.394 9.218 29.464 1.00 90.62 322 GLY A C 1
ATOM 2509 O O . GLY A 1 322 ? -28.151 8.283 29.732 1.00 90.62 322 GLY A O 1
ATOM 2510 N N . LYS A 1 323 ? -26.801 9.292 28.264 1.00 94.31 323 LYS A N 1
ATOM 2511 C CA . LYS A 1 323 ? -26.923 8.233 27.250 1.00 94.31 323 LYS A CA 1
ATOM 2512 C C . LYS A 1 323 ? -25.949 7.099 27.548 1.00 94.31 323 LYS A C 1
ATOM 2514 O O . LYS A 1 323 ? -24.853 7.307 28.069 1.00 94.31 323 LYS A O 1
ATOM 2519 N N . LYS A 1 324 ? -26.302 5.879 27.140 1.00 95.56 324 LYS A N 1
ATOM 2520 C CA . LYS A 1 324 ? -25.311 4.800 27.067 1.00 95.56 324 LYS A CA 1
ATOM 2521 C C . LYS A 1 324 ? -24.371 5.018 25.879 1.00 95.56 324 LYS A C 1
ATOM 2523 O O . LYS A 1 324 ? -24.798 5.526 24.841 1.00 95.56 324 LYS A O 1
ATOM 2528 N N . PHE A 1 325 ? -23.111 4.607 26.005 1.00 93.31 325 PHE A N 1
ATOM 2529 C CA . PHE A 1 325 ? -22.084 4.770 24.976 1.00 93.31 325 PHE A CA 1
ATOM 2530 C C . PHE A 1 325 ? -22.538 4.176 23.642 1.00 93.31 325 PHE A C 1
ATOM 2532 O O . PHE A 1 325 ? -22.394 4.815 22.601 1.00 93.31 325 PHE A O 1
ATOM 2539 N N . SER A 1 326 ? -23.151 2.985 23.654 1.00 91.31 326 SER A N 1
ATOM 2540 C CA . SER A 1 326 ? -23.631 2.365 22.415 1.00 91.31 326 SER A CA 1
ATOM 2541 C C . SER A 1 326 ? -24.753 3.162 21.738 1.00 91.31 326 SER A C 1
ATOM 2543 O O . SER A 1 326 ? -24.806 3.228 20.508 1.00 91.31 326 SER A O 1
ATOM 2545 N N . GLN A 1 327 ? -25.633 3.784 22.528 1.00 90.94 327 GLN A N 1
ATOM 2546 C CA . GLN A 1 327 ? -26.734 4.609 22.037 1.00 90.94 327 GLN A CA 1
ATOM 2547 C C . GLN A 1 327 ? -26.202 5.910 21.446 1.00 90.94 327 GLN A C 1
ATOM 2549 O O . GLN A 1 327 ? -26.514 6.210 20.297 1.00 90.94 327 GLN A O 1
ATOM 2554 N N . MET A 1 328 ? -25.354 6.617 22.203 1.00 92.06 328 MET A N 1
ATOM 2555 C CA . MET A 1 328 ? -24.652 7.824 21.765 1.00 92.06 328 MET A CA 1
ATOM 2556 C C . MET A 1 328 ? -23.920 7.580 20.446 1.00 92.06 328 MET A C 1
ATOM 2558 O O . MET A 1 328 ? -24.139 8.290 19.465 1.00 92.06 328 MET A O 1
ATOM 2562 N N . PHE A 1 329 ? -23.125 6.511 20.384 1.00 89.81 329 PHE A N 1
ATOM 2563 C CA . PHE A 1 329 ? -22.334 6.206 19.205 1.00 89.81 329 PHE A CA 1
ATOM 2564 C C . PHE A 1 329 ? -23.212 5.898 17.988 1.00 89.81 329 PHE A C 1
ATOM 2566 O O . PHE A 1 329 ? -22.982 6.452 16.917 1.00 89.81 329 PHE A O 1
ATOM 2573 N N . ARG A 1 330 ? -24.254 5.068 18.138 1.00 89.88 330 ARG A N 1
ATOM 2574 C CA . ARG A 1 330 ? -25.167 4.717 17.033 1.00 89.88 330 ARG A CA 1
ATOM 2575 C C . ARG A 1 330 ? -26.021 5.888 16.549 1.00 89.88 330 ARG A C 1
ATOM 2577 O O . ARG A 1 330 ? -26.447 5.863 15.397 1.00 89.88 330 ARG A O 1
ATOM 2584 N N . SER A 1 331 ? -26.294 6.873 17.406 1.00 88.25 331 SER A N 1
ATOM 2585 C CA . SER A 1 331 ? -26.978 8.111 17.013 1.00 88.25 331 SER A CA 1
ATOM 2586 C C . SER A 1 331 ? -26.050 9.147 16.383 1.00 88.25 331 SER A C 1
ATOM 2588 O O . SER A 1 331 ? -26.546 10.087 15.770 1.00 88.25 331 SER A O 1
ATOM 2590 N N . SER A 1 332 ? -24.732 8.980 16.524 1.00 89.19 332 SER A N 1
ATOM 2591 C CA . SER A 1 332 ? -23.759 9.957 16.045 1.00 89.19 332 SER A CA 1
ATOM 2592 C C . SER A 1 332 ? -23.708 10.021 14.512 1.00 89.19 332 SER A C 1
ATOM 2594 O O . SER A 1 332 ? -23.909 9.004 13.832 1.00 89.19 332 SER A O 1
ATOM 2596 N N . PRO A 1 333 ? -23.344 11.180 13.933 1.00 87.25 333 PRO A N 1
ATOM 2597 C CA . PRO A 1 333 ? -23.144 11.309 12.490 1.00 87.25 333 PRO A CA 1
ATOM 2598 C C . PRO A 1 333 ? -22.000 10.429 11.964 1.00 87.25 333 PRO A C 1
ATOM 2600 O O . PRO A 1 333 ? -21.945 10.161 10.760 1.00 87.25 333 PRO A O 1
ATOM 2603 N N . TYR A 1 334 ? -21.123 9.944 12.848 1.00 87.56 334 TYR A N 1
ATOM 2604 C CA . TYR A 1 334 ? -19.959 9.126 12.517 1.00 87.56 334 TYR A CA 1
ATOM 2605 C C . TYR A 1 334 ? -20.302 7.661 12.232 1.00 87.56 334 TYR A C 1
ATOM 2607 O O . TYR A 1 334 ? -19.529 6.969 11.566 1.00 87.56 334 TYR A O 1
ATOM 2615 N N . PHE A 1 335 ? -21.451 7.177 12.714 1.00 87.50 335 PHE A N 1
ATOM 2616 C CA . PHE A 1 335 ? -21.828 5.770 12.621 1.00 87.50 335 PHE A CA 1
ATOM 2617 C C . PHE A 1 335 ? -22.276 5.361 11.210 1.00 87.50 335 PHE A C 1
ATOM 2619 O O . PHE A 1 335 ? -23.096 6.021 10.563 1.00 87.50 335 PHE A O 1
ATOM 2626 N N . ALA A 1 336 ? -21.762 4.228 10.727 1.00 84.38 336 ALA A N 1
ATOM 2627 C CA . ALA A 1 336 ? -22.161 3.634 9.456 1.00 84.38 336 ALA A CA 1
ATOM 2628 C C . ALA A 1 336 ? -23.359 2.682 9.628 1.00 84.38 336 ALA A C 1
ATOM 2630 O O . ALA A 1 336 ? -23.237 1.600 10.196 1.00 84.38 336 ALA A O 1
ATOM 2631 N N . LEU A 1 337 ? -24.510 3.032 9.040 1.00 61.72 337 LEU A N 1
ATOM 2632 C CA . LEU A 1 337 ? -25.733 2.209 9.078 1.00 61.72 337 LEU A CA 1
ATOM 2633 C C . LEU A 1 337 ? -25.652 0.901 8.258 1.00 61.72 337 LEU A C 1
ATOM 2635 O O . LEU A 1 337 ? -26.565 0.079 8.326 1.00 61.72 337 LEU A O 1
ATOM 2639 N N . THR A 1 338 ? -24.599 0.675 7.465 1.00 52.78 338 THR A N 1
ATOM 2640 C CA . THR A 1 338 ? -24.566 -0.398 6.454 1.00 52.78 338 THR A CA 1
ATOM 2641 C C . THR A 1 338 ? -23.280 -1.228 6.452 1.00 52.78 338 THR A C 1
ATOM 2643 O O . THR A 1 338 ? -22.457 -1.094 5.559 1.00 52.78 338 THR A O 1
ATOM 2646 N N . LYS A 1 339 ? -23.171 -2.194 7.378 1.00 47.97 339 LYS A N 1
ATOM 2647 C CA . LYS A 1 339 ? -22.532 -3.520 7.149 1.00 47.97 339 LYS A CA 1
ATOM 2648 C C . LYS A 1 339 ? -23.174 -4.655 7.975 1.00 47.97 339 LYS A C 1
ATOM 2650 O O . LYS A 1 339 ? -22.551 -5.675 8.237 1.00 47.97 339 LYS A O 1
ATOM 2655 N N . THR A 1 340 ? -24.446 -4.527 8.352 1.00 38.62 340 THR A N 1
ATOM 2656 C CA . THR A 1 340 ? -25.214 -5.577 9.053 1.00 38.62 340 THR A CA 1
ATOM 2657 C C . THR A 1 340 ? -26.449 -6.010 8.257 1.00 38.62 340 THR A C 1
ATOM 2659 O O . THR A 1 340 ? -27.548 -6.146 8.792 1.00 38.62 340 THR A O 1
ATOM 2662 N N . LYS A 1 341 ? -26.272 -6.356 6.972 1.00 35.25 341 LYS A N 1
ATOM 2663 C CA . LYS A 1 341 ? -27.169 -7.323 6.303 1.00 35.25 341 LYS A CA 1
ATOM 2664 C C . LYS A 1 341 ? -26.865 -8.746 6.813 1.00 35.25 341 LYS A C 1
ATOM 2666 O O . LYS A 1 341 ? -26.440 -9.614 6.068 1.00 35.25 341 LYS A O 1
ATOM 2671 N N . SER A 1 342 ? -27.058 -8.960 8.111 1.00 34.84 342 SER A N 1
ATOM 2672 C CA . SER A 1 342 ? -27.246 -10.290 8.719 1.00 34.84 342 SER A CA 1
ATOM 2673 C C . SER A 1 342 ? -27.986 -10.230 10.062 1.00 34.84 342 SER A C 1
ATOM 2675 O O . SER A 1 342 ? -28.445 -11.254 10.555 1.00 34.84 342 SER A O 1
ATOM 2677 N N . TRP A 1 343 ? -28.202 -9.041 10.641 1.00 35.41 343 TRP A N 1
ATOM 2678 C CA . TRP A 1 343 ? -28.735 -8.934 12.004 1.00 35.41 343 TRP A CA 1
ATOM 2679 C C . TRP A 1 343 ? -30.274 -8.963 12.109 1.00 35.41 343 TRP A C 1
ATOM 2681 O O . TRP A 1 343 ? -30.816 -9.112 13.198 1.00 35.41 343 TRP A O 1
ATOM 2691 N N . ARG A 1 344 ? -31.014 -8.873 10.992 1.00 35.00 344 ARG A N 1
ATOM 2692 C CA . ARG A 1 344 ? -32.495 -8.890 11.006 1.00 35.00 344 ARG A CA 1
ATOM 2693 C C . ARG A 1 344 ? -33.152 -10.262 10.816 1.00 35.00 344 ARG A C 1
ATOM 2695 O O . ARG A 1 344 ? -34.374 -10.321 10.836 1.00 35.00 344 ARG A O 1
ATOM 2702 N N . ILE A 1 345 ? -32.390 -11.352 10.686 1.00 39.09 345 ILE A N 1
ATOM 2703 C CA . ILE A 1 345 ? -32.974 -12.698 10.498 1.00 39.09 345 ILE A CA 1
ATOM 2704 C C . ILE A 1 345 ? -32.857 -13.589 11.751 1.00 39.09 345 ILE A C 1
ATOM 2706 O O . ILE A 1 345 ? -33.682 -14.475 11.927 1.00 39.09 345 ILE A O 1
ATOM 2710 N N . GLN A 1 346 ? -31.955 -13.314 12.702 1.00 37.41 346 GLN A N 1
ATOM 2711 C CA . GLN A 1 346 ? -31.801 -14.179 13.890 1.00 37.41 346 GLN A CA 1
ATOM 2712 C C . GLN A 1 346 ? -32.622 -13.782 15.131 1.00 37.41 346 GLN A C 1
ATOM 2714 O O . GLN A 1 346 ? -32.750 -14.592 16.040 1.00 37.41 346 GLN A O 1
ATOM 2719 N N . ASN A 1 347 ? -33.269 -12.611 15.160 1.00 37.34 347 ASN A N 1
ATOM 2720 C CA . ASN A 1 347 ? -34.080 -12.185 16.316 1.00 37.34 347 ASN A CA 1
ATOM 2721 C C . ASN A 1 347 ? -35.598 -12.406 16.168 1.00 37.34 347 ASN A C 1
ATOM 2723 O O . ASN A 1 347 ? -36.353 -11.987 17.040 1.00 37.34 347 ASN A O 1
ATOM 2727 N N . ASN A 1 348 ? -36.051 -13.103 15.117 1.00 38.22 348 ASN A N 1
ATOM 2728 C CA . ASN A 1 348 ? -37.464 -13.480 14.946 1.00 38.22 348 ASN A CA 1
ATOM 2729 C C . ASN A 1 348 ? -37.758 -14.979 15.147 1.00 38.22 348 ASN A C 1
ATOM 2731 O O . ASN A 1 348 ? -38.901 -15.389 14.976 1.00 38.22 348 ASN A O 1
ATOM 2735 N N . GLN A 1 349 ? -36.777 -15.792 15.556 1.00 39.56 349 GLN A N 1
ATOM 2736 C CA . GLN A 1 349 ? -36.991 -17.216 15.876 1.00 39.56 349 GLN A CA 1
ATOM 2737 C C . GLN A 1 349 ? -36.849 -17.571 17.366 1.00 39.56 349 GLN A C 1
ATOM 2739 O O . GLN A 1 349 ? -37.024 -18.725 17.727 1.00 39.56 349 GLN A O 1
ATOM 2744 N N . ALA A 1 350 ? -36.637 -16.594 18.253 1.00 42.78 350 ALA A N 1
ATOM 2745 C CA . ALA A 1 350 ? -36.590 -16.814 19.706 1.00 42.78 350 ALA A CA 1
ATOM 2746 C C . ALA A 1 350 ? -37.843 -16.304 20.455 1.00 42.78 350 ALA A C 1
ATOM 2748 O O . ALA A 1 350 ? -37.781 -16.009 21.645 1.00 42.78 350 ALA A O 1
ATOM 2749 N N . ARG A 1 351 ? -38.986 -16.155 19.764 1.00 46.31 351 ARG A N 1
ATOM 2750 C CA . ARG A 1 351 ? -40.285 -15.805 20.387 1.00 46.31 351 ARG A CA 1
ATOM 2751 C C . ARG A 1 351 ? -41.424 -16.789 20.115 1.00 46.31 351 ARG A C 1
ATOM 2753 O O . ARG A 1 351 ? -42.534 -16.556 20.577 1.00 46.31 351 ARG A O 1
ATOM 2760 N N . HIS A 1 352 ? -41.145 -17.903 19.449 1.00 43.06 352 HIS A N 1
ATOM 2761 C CA . HIS A 1 352 ? -42.051 -19.045 19.384 1.00 43.06 352 HIS A CA 1
ATOM 2762 C C . HIS A 1 352 ? -41.227 -20.322 19.498 1.00 43.06 352 HIS A C 1
ATOM 2764 O O . HIS A 1 352 ? -40.725 -20.811 18.491 1.00 43.06 352 HIS A O 1
ATOM 2770 N N . ASN A 1 353 ? -41.017 -20.761 20.740 1.00 38.16 353 ASN A N 1
ATOM 2771 C CA . ASN A 1 353 ? -40.997 -22.155 21.190 1.00 38.16 353 ASN A CA 1
ATOM 2772 C C . ASN A 1 353 ? -40.888 -22.178 22.712 1.00 38.16 353 ASN A C 1
ATOM 2774 O O . ASN A 1 353 ? -39.952 -21.530 23.234 1.00 38.16 353 ASN A O 1
#

pLDDT: mean 81.33, std 19.43, range [34.84, 98.88]

Secondary structure (DSSP, 8-state):
--SSSSSSTTSSS-----------EEEETTT-SSHHHHHHHPPTT-EEEE-SEEEE--EEE-S--EEEESS-TTTEEEE-SSTTS-SEEE-SSS-EEES-EEE---STT-EEEEE-TT--S-EEES-EEESSSEEEEE-SSS-EEES-EEES-SSEEEEESS--S-EEES-EEESSSEEEEE-S-----HHHHHHHHTT-TTHHHHHHHHHHHHHHHB-HHHHHHHHHHHHHHHHHHHH-HHHHHHHHHHHHHHHHHHHHHTT-TT----B--HHHHHHHHHHHHHHHHHHHHTHHHH-HHHHHHHHHHHHHHHHHHHTTTT-BHHHHHHHSTTB-S-S-TTTTSTTSSSS--